Protein 6RNV (pdb70)

Solvent-accessible surface area: 11715 Å² total; per-residue (Å²): 183,80,28,2,0,0,0,0,26,0,18,59,20,27,0,17,52,1,0,46,2,0,5,100,97,28,10,12,0,0,0,1,3,115,69,86,149,97,0,78,138,17,0,149,117,31,151,5,49,100,117,0,22,39,32,26,79,4,32,7,15,17,16,75,21,0,98,28,2,4,126,45,2,87,75,64,130,73,78,2,41,0,0,0,4,21,17,49,29,112,67,77,156,50,181,130,34,85,69,12,127,42,22,12,0,17,1,2,5,2,1,1,1,0,5,1,0,0,2,25,27,0,8,83,20,0,97,126,8,117,56,97,22,22,0,1,0,3,14,6,74,59,126,48,68,0,27,142,5,78,0,4,94,142,24,0,95,161,126,31,7,3,1,22,30,125,106,30,131,6,27,36,0,62,98,0,0,21,13,0,7,1,0,6,0,25,2,0,58,110,92,20,57,121,83,33,47,0,8,1,0,0,0,69,10,11,82,82,121,26,64,79,101,75,0,0,62,35,1,0,60,0,0,18,29,99,130,12,128,89,14,20,18,3,19,11,69,224,8,95,76,61,149,41,51,92,42,2,49,54,121,157,37,4,95,85,2,4,49,3,0,41,112,18,1,60,67,96

Nearest PDB structures (foldseek):
  6rnv-assembly1_A  TM=1.004E+00  e=1.819E-56  Thermosynechococcus vestitus
  7jk9-assembly1_A  TM=9.635E-01  e=5.757E-34  Arabidopsis thaliana
  6ixm-assembly1_B  TM=7.728E-01  e=7.571E-12  Chryseobacterium sp. CA49
  3rkr-assembly1_A-2  TM=7.724E-01  e=2.172E-11  uncultured bacterium Bio5
  7djs-assembly1_D  TM=6.970E-01  e=2.745E-11  Pseudomonas aeruginosa

Foldseek 3Di:
DAAEEEEEPCLDFLNVLLLQLSLVVRHAYEYAYQDQVSSVVSCVVVVRDPVRYDYDYAQLLDLVRLVVRLVVVVVVVHQHAEYELDDADADQPDPAFDAGPLAAGRRLSRLPLSVLSNCVSCVVSNLPGPDQAHEYEYEADQCADQALQVCLVVQRGPPQHGSNRDDDDRVNRNSNSRLLSLLLLQQCCVPPCVPRVYAREYEHLDDVVDPSNSSSNVVNCCGDPPVNSHHNFYWYDVIDTDDHDPSSPPNVVSVVSSVSSCVNSVND

CATH classification: 3.40.50.720

Secondary structure (DSSP, 8-state):
---EEEEETTTSHHHHHHHHHHHHTT-EEEEEES-HHHHHHHHHHTT--GGGEEEEE--TT-HHHHHHHHHHHHHT---EEEEEE------TT-SS--B-TTSSBHHHIIIIIIHHHHHHHHHHHHHH---SS-EEEEE-------TT-HHHHTTS-TT--STTSS---HHHHHHHHHHHHHHHHHHHHHHHHHHH--EEEEEE-------HHHHHHHHHHHHH-GGG--SS-EEE---EEPPPPHHHH-HHHHHHHHHHHHHHTT--

Radius of gyration: 17.28 Å; Cα contacts (8 Å, |Δi|>4): 606; chains: 1; bounding box: 40×39×51 Å

Sequence (268 aa):
PRPTVIITGASSGVGLYATKKALANRGWHVIMACRNLEKAEQAAKNLLQIPPEAYTILHLDLSSLASVRGFVESSFRALNRPPLRALVCNAAVYYYPLLKEPIYSVVDGYEITVATNHLGHFLLINNLLLEEDLKNSPESDKRLVILGGTVPPDDLGNLLEEGFEKGFKKKPIAMINGKPFKSSGKAYKDSKKKLCNMLTARELHRRFHESTGIVFNNSLYPGCVYVSQELAGEERVAMMVVADPEFRRQSGVHWSWKKAFVQQELSAEASSDEQKARRRRLWELSEKKLVGLA

InterPro domains:
  IPR002347 Short-chain dehydrogenase/reductase SDR [PF00106] (8-132)
  IPR002347 Short-chain dehydrogenase/reductase SDR [PR00081] (8-25)
  IPR002347 Short-chain dehydrogenase/reductase SDR [PR00081] (82-93)
  IPR002347 Short-chain dehydrogenase/reductase SDR [PR00081] (215-232)
  IPR005979 Protochlorophyllide reductase [PTHR44419] (7-322)
  IPR005979 Protochlorophyllide reductase [TIGR01289] (6-322)
  IPR036291 NAD(P)-binding domain superfamily [SSF51735] (7-271)

Organism: Thermosynechococcus vestitus (strain NIES-2133 / IAM M-273 / BP-1) (NCBI:txid197221)

Structure (mmCIF, N/CA/C/O backbone):
data_6RNV
#
_entry.id   6RNV
#
_cell.length_a   66.847
_cell.length_b   66.847
_cell.length_c   133.008
_cell.angle_alpha   90.000
_cell.angle_beta   90.000
_cell.angle_gamma   120.000
#
_symmetry.space_group_name_H-M   'P 31 2 1'
#
loop_
_entity.id
_entity.type
_entity.pdbx_description
1 polymer 'Thermosynechococcus elongatus protochlorophyllide oxidoreductase (POR)'
2 non-polymer 'CHLORIDE ION'
3 water water
#
loop_
_atom_site.group_PDB
_atom_site.id
_atom_site.type_symbol
_atom_site.label_atom_id
_atom_site.label_alt_id
_atom_site.label_comp_id
_atom_site.label_asym_id
_atom_site.label_entity_id
_atom_site.label_seq_id
_atom_site.pdbx_PDB_ins_code
_atom_site.Cartn_x
_atom_site.Cartn_y
_atom_site.Cartn_z
_atom_site.occupancy
_atom_site.B_iso_or_equiv
_atom_site.auth_seq_id
_atom_site.auth_comp_id
_atom_site.auth_asym_id
_atom_site.auth_atom_id
_atom_site.pdbx_PDB_model_num
ATOM 1 N N . PRO A 1 5 ? 41.89240 30.65250 82.21420 1.000 46.03221 5 PRO A N 1
ATOM 2 C CA . PRO A 1 5 ? 42.24135 30.11484 80.89397 1.000 43.43706 5 PRO A CA 1
ATOM 3 C C . PRO A 1 5 ? 42.02723 31.11602 79.79133 1.000 37.40745 5 PRO A C 1
ATOM 4 O O . PRO A 1 5 ? 40.95539 31.70999 79.74011 1.000 39.09960 5 PRO A O 1
ATOM 15 N N . ARG A 1 6 ? 43.01642 31.27606 78.92189 1.000 28.36827 6 ARG A N 1
ATOM 16 C CA . ARG A 1 6 ? 42.91137 32.21866 77.81756 1.000 24.24342 6 ARG A CA 1
ATOM 17 C C . ARG A 1 6 ? 42.03888 31.61120 76.72540 1.000 21.01389 6 ARG A C 1
ATOM 18 O O . ARG A 1 6 ? 42.27299 30.46527 76.32402 1.000 22.17107 6 ARG A O 1
ATOM 39 N N . PRO A 1 7 ? 41.02886 32.32961 76.23782 1.000 18.26674 7 PRO A N 1
ATOM 40 C CA . PRO A 1 7 ? 40.29642 31.84986 75.06150 1.000 18.03416 7 PRO A CA 1
ATOM 41 C C . PRO A 1 7 ? 41.21437 31.73592 73.85639 1.000 15.38973 7 PRO A C 1
ATOM 42 O O . PRO A 1 7 ? 42.13789 32.53354 73.67060 1.000 15.38603 7 PRO A O 1
ATOM 53 N N . THR A 1 8 ? 40.92525 30.75910 73.01080 1.000 13.95182 8 THR A N 1
ATOM 54 C CA . THR A 1 8 ? 41.79328 30.41311 71.89095 1.000 13.49460 8 THR A CA 1
ATOM 55 C C . THR A 1 8 ? 41.20982 30.86079 70.55535 1.000 11.72359 8 THR A C 1
ATOM 56 O O . THR A 1 8 ? 40.04646 30.58694 70.25296 1.000 12.42734 8 THR A O 1
ATOM 67 N N . VAL A 1 9 ? 42.05205 31.50522 69.75607 1.000 11.44078 9 VAL A N 1
ATOM 68 C CA . VAL A 1 9 ? 41.70700 31.93322 68.40371 1.000 11.74124 9 VAL A CA 1
ATOM 69 C C . VAL A 1 9 ? 42.80145 31.44615 67.46866 1.000 11.46032 9 VAL A C 1
ATOM 70 O O . VAL A 1 9 ? 43.99316 31.56337 67.77439 1.000 12.97709 9 VAL A O 1
ATOM 83 N N . ILE A 1 10 ? 42.39794 30.94391 66.30527 1.000 10.81732 10 ILE A N 1
ATOM 84 C CA . ILE A 1 10 ? 43.32711 30.59750 65.23482 1.000 11.15219 10 ILE A CA 1
ATOM 85 C C . ILE A 1 10 ? 43.30377 31.73020 64.22372 1.000 11.42312 10 ILE A C 1
ATOM 86 O O . ILE A 1 10 ? 42.22542 32.16561 63.81708 1.000 11.77406 10 ILE A O 1
ATOM 102 N N . ILE A 1 11 ? 44.48655 32.19877 63.80540 1.000 11.36475 11 ILE A N 1
ATOM 103 C CA . ILE A 1 11 ? 44.61143 33.22591 62.77087 1.000 10.62295 11 ILE A CA 1
ATOM 104 C C . ILE A 1 11 ? 45.50147 32.69689 61.66201 1.000 10.87082 11 ILE A C 1
ATOM 105 O O . ILE A 1 11 ? 46.65725 32.32434 61.91306 1.000 12.24822 11 ILE A O 1
ATOM 121 N N . THR A 1 12 ? 44.96792 32.64772 60.44111 1.000 10.80902 12 THR A N 1
ATOM 122 C CA . THR A 1 12 ? 45.80565 32.25258 59.31646 1.000 11.82321 12 THR A CA 1
ATOM 123 C C . THR A 1 12 ? 46.60388 33.45107 58.80969 1.000 13.85743 12 THR A C 1
ATOM 124 O O . THR A 1 12 ? 46.20433 34.60051 58.94335 1.000 12.87503 12 THR A O 1
ATOM 135 N N . GLY A 1 13 ? 47.77741 33.16627 58.26497 1.000 15.10738 13 GLY A N 1
ATOM 136 C CA . GLY A 1 13 ? 48.60828 34.24240 57.74632 1.000 16.17856 13 GLY A CA 1
ATOM 137 C C . GLY A 1 13 ? 49.08717 35.16799 58.83429 1.000 16.23944 13 GLY A C 1
ATOM 138 O O . GLY A 1 13 ? 49.17978 36.39054 58.62703 1.000 17.79945 13 GLY A O 1
ATOM 142 N N . ALA A 1 14 ? 49.41979 34.61247 59.98877 1.000 16.51313 14 ALA A N 1
ATOM 143 C CA . ALA A 1 14 ? 49.67904 35.41420 61.16596 1.000 17.22923 14 ALA A CA 1
ATOM 144 C C . ALA A 1 14 ? 51.11070 35.92356 61.25641 1.000 17.92410 14 ALA A C 1
ATOM 145 O O . ALA A 1 14 ? 51.40793 36.64069 62.20948 1.000 18.85516 14 ALA A O 1
ATOM 152 N N . SER A 1 15 ? 52.00014 35.57818 60.31943 1.000 19.17630 15 SER A N 1
ATOM 153 C CA . SER A 1 15 ? 53.40747 35.92602 60.48139 1.000 20.17410 15 SER A CA 1
ATOM 154 C C . SER A 1 15 ? 53.74572 37.34001 60.03316 1.000 19.38216 15 SER A C 1
ATOM 155 O O . SER A 1 15 ? 54.87063 37.80134 60.28935 1.000 20.82892 15 SER A O 1
ATOM 163 N N . SER A 1 16 ? 52.82836 38.04185 59.38114 1.000 18.79521 16 SER A N 1
ATOM 164 C CA . SER A 1 16 ? 53.12981 39.38455 58.91382 1.000 19.44777 16 SER A CA 1
ATOM 165 C C . SER A 1 16 ? 51.82617 40.14655 58.77389 1.000 18.38213 16 SER A C 1
ATOM 166 O O . SER A 1 16 ? 50.73651 39.57136 58.79825 1.000 18.13702 16 SER A O 1
ATOM 174 N N . GLY A 1 17 ? 51.96066 41.45978 58.64515 1.000 20.08929 17 GLY A N 1
ATOM 175 C CA . GLY A 1 17 ? 50.84066 42.29478 58.27034 1.000 19.96554 17 GLY A CA 1
ATOM 176 C C . GLY A 1 17 ? 49.67297 42.24245 59.22983 1.000 18.24775 17 GLY A C 1
ATOM 177 O O . GLY A 1 17 ? 49.83299 42.21147 60.45665 1.000 17.65785 17 GLY A O 1
ATOM 181 N N . VAL A 1 18 ? 48.47349 42.32734 58.65068 1.000 18.28914 18 VAL A N 1
ATOM 182 C CA . VAL A 1 18 ? 47.25928 42.40179 59.45235 1.000 16.86075 18 VAL A CA 1
ATOM 183 C C . VAL A 1 18 ? 47.16107 41.20900 60.39777 1.000 16.15228 18 VAL A C 1
ATOM 184 O O . VAL A 1 18 ? 46.79306 41.36340 61.56350 1.000 16.96032 18 VAL A O 1
ATOM 197 N N . GLY A 1 19 ? 47.48898 40.00714 59.91782 1.000 14.89731 19 GLY A N 1
ATOM 198 C CA . GLY A 1 19 ? 47.39183 38.82442 60.76793 1.000 15.55984 19 GLY A CA 1
ATOM 199 C C . GLY A 1 19 ? 48.31635 38.87652 61.97104 1.000 15.13121 19 GLY A C 1
ATOM 200 O O . GLY A 1 19 ? 47.94975 38.45378 63.07558 1.000 14.56264 19 GLY A O 1
ATOM 204 N N . LEU A 1 20 ? 49.51683 39.40833 61.77965 1.000 14.96036 20 LEU A N 1
ATOM 205 C CA . LEU A 1 20 ? 50.46622 39.52568 62.87870 1.000 15.71284 20 LEU A CA 1
ATOM 206 C C . LEU A 1 20 ? 49.99815 40.55286 63.90061 1.000 15.28153 20 LEU A C 1
ATOM 207 O O . LEU A 1 20 ? 50.08020 40.31781 65.10907 1.000 15.66513 20 LEU A O 1
ATOM 223 N N . TYR A 1 21 ? 49.49118 41.69152 63.43909 1.000 16.17853 21 TYR A N 1
ATOM 224 C CA . TYR A 1 21 ? 48.99947 42.71065 64.35950 1.000 15.61813 21 TYR A CA 1
ATOM 225 C C . TYR A 1 21 ? 47.67807 42.31851 65.00845 1.000 14.85781 21 TYR A C 1
ATOM 226 O O . TYR A 1 21 ? 47.39731 42.74533 66.12887 1.000 16.98624 21 TYR A O 1
ATOM 244 N N . ALA A 1 22 ? 46.87813 41.48403 64.35020 1.000 13.93382 22 ALA A N 1
ATOM 245 C CA . ALA A 1 22 ? 45.69712 40.92602 64.99841 1.000 13.93868 22 ALA A CA 1
ATOM 246 C C . ALA A 1 22 ? 46.11046 39.97125 66.10872 1.000 13.18154 22 ALA A C 1
ATOM 247 O O . ALA A 1 22 ? 45.47011 39.92094 67.17639 1.000 14.11460 22 ALA A O 1
ATOM 254 N N . THR A 1 23 ? 47.16783 39.18824 65.86522 1.000 14.32287 23 THR A N 1
ATOM 255 C CA . THR A 1 23 ? 47.73104 38.32234 66.89243 1.000 13.83404 23 THR A CA 1
ATOM 256 C C . THR A 1 23 ? 48.15671 39.13602 68.09700 1.000 14.49707 23 THR A C 1
ATOM 257 O O . THR A 1 23 ? 47.81748 38.79917 69.23194 1.000 15.38367 23 THR A O 1
ATOM 268 N N A LYS A 1 24 ? 48.92723 40.20293 67.86310 0.598 14.53397 24 LYS A N 1
ATOM 269 N N B LYS A 1 24 ? 48.92244 40.20571 67.86612 0.402 15.21302 24 LYS A N 1
ATOM 270 C CA A LYS A 1 24 ? 49.36208 41.07002 68.95223 0.598 16.09757 24 LYS A CA 1
ATOM 271 C CA B LYS A 1 24 ? 49.35775 41.06010 68.96487 0.402 17.12129 24 LYS A CA 1
ATOM 272 C C A LYS A 1 24 ? 48.16984 41.64742 69.70467 0.598 15.40025 24 LYS A C 1
ATOM 273 C C B LYS A 1 24 ? 48.16475 41.64329 69.71086 0.402 16.09224 24 LYS A C 1
ATOM 274 O O A LYS A 1 24 ? 48.14816 41.64305 70.93810 0.598 16.82846 24 LYS A O 1
ATOM 275 O O B LYS A 1 24 ? 48.13780 41.64549 70.94529 0.402 16.93927 24 LYS A O 1
ATOM 312 N N . ALA A 1 25 ? 47.16089 42.12817 68.97818 1.000 15.59954 25 ALA A N 1
ATOM 313 C CA . ALA A 1 25 ? 46.01079 42.74862 69.61700 1.000 15.80286 25 ALA A CA 1
ATOM 314 C C . ALA A 1 25 ? 45.23324 41.74646 70.46975 1.000 16.27064 25 ALA A C 1
ATOM 315 O O . ALA A 1 25 ? 44.81473 42.06753 71.59316 1.000 17.59702 25 ALA A O 1
ATOM 322 N N . LEU A 1 26 ? 45.00335 40.53793 69.94704 1.000 14.39967 26 LEU A N 1
ATOM 323 C CA . LEU A 1 26 ? 44.23909 39.54237 70.69882 1.000 14.13661 26 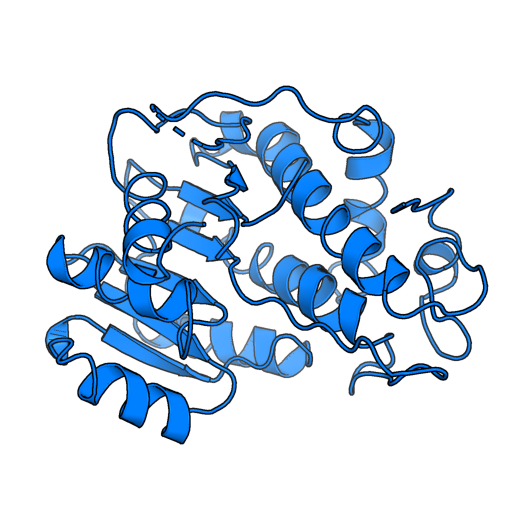LEU A CA 1
ATOM 324 C C . LEU A 1 26 ? 45.03266 39.01553 71.88084 1.000 14.61332 26 LEU A C 1
ATOM 325 O O . LEU A 1 26 ? 44.47219 38.78431 72.95953 1.000 16.15193 26 LEU A O 1
ATOM 341 N N . ALA A 1 27 ? 46.34506 38.84504 71.70775 1.000 15.82081 27 ALA A N 1
ATOM 342 C CA . ALA A 1 27 ? 47.18970 38.47819 72.83185 1.000 17.43175 27 ALA A CA 1
ATOM 343 C C . ALA A 1 27 ? 47.08389 39.51567 73.93823 1.000 19.16372 27 ALA A C 1
ATOM 344 O O . ALA A 1 27 ? 46.97146 39.15929 75.11766 1.000 21.61870 27 ALA A O 1
ATOM 351 N N . ASN A 1 28 ? 47.11735 40.80715 73.57265 1.000 19.97674 28 ASN A N 1
ATOM 352 C CA . ASN A 1 28 ? 47.04129 41.88385 74.55747 1.000 23.26425 28 ASN A CA 1
ATOM 353 C C . ASN A 1 28 ? 45.71180 41.85076 75.29329 1.000 23.14028 28 ASN A C 1
ATOM 354 O O . ASN A 1 28 ? 45.62679 42.26764 76.45846 1.000 24.70546 28 ASN A O 1
ATOM 365 N N . ARG A 1 29 ? 44.65550 41.39017 74.61519 1.000 20.93470 29 ARG A N 1
ATOM 366 C CA . ARG A 1 29 ? 43.33311 41.26862 75.20722 1.000 19.19575 29 ARG A CA 1
ATOM 367 C C . ARG A 1 29 ? 43.16220 40.01615 76.05767 1.000 20.24577 29 ARG A C 1
ATOM 368 O O . ARG A 1 29 ? 42.07571 39.80138 76.59317 1.000 23.83930 29 ARG A O 1
ATOM 389 N N . GLY A 1 30 ? 44.17092 39.16743 76.16280 1.000 19.41594 30 GLY A N 1
ATOM 390 C CA . GLY A 1 30 ? 44.08098 38.00095 77.00277 1.000 19.40815 30 GLY A CA 1
ATOM 391 C C . GLY A 1 30 ? 43.76799 36.71642 76.28124 1.000 17.85269 30 GLY A C 1
ATOM 392 O O . GLY A 1 30 ? 43.49293 35.71171 76.94330 1.000 19.94972 30 GLY A O 1
ATOM 396 N N . TRP A 1 31 ? 43.79460 36.71363 74.95085 1.000 15.83415 31 TRP A N 1
ATOM 397 C CA . TRP A 1 31 ? 43.58285 35.48282 74.19338 1.000 14.53190 31 TRP A CA 1
ATOM 398 C C . TRP A 1 31 ? 44.90053 34.72203 74.02951 1.000 16.47040 31 TRP A C 1
ATOM 399 O O . TRP A 1 31 ? 45.99238 35.26719 74.18244 1.000 16.65992 31 TRP A O 1
ATOM 420 N N . HIS A 1 32 ? 44.77330 33.44697 73.70399 1.000 14.66801 32 HIS A N 1
ATOM 421 C CA . HIS A 1 32 ? 45.87963 32.62499 73.24709 1.000 14.67082 32 HIS A CA 1
ATOM 422 C C . HIS A 1 32 ? 45.69167 32.43303 71.75125 1.000 13.53432 32 HIS A C 1
ATOM 423 O O . HIS A 1 32 ? 44.65381 31.91651 71.31161 1.000 14.40684 32 HIS A O 1
ATOM 437 N N . VAL A 1 33 ? 46.66330 32.87248 70.97714 1.000 13.75666 33 VAL A N 1
ATOM 438 C CA . VAL A 1 33 ? 46.56358 32.87578 69.52589 1.000 12.20513 33 VAL A CA 1
ATOM 439 C C . VAL A 1 33 ? 47.34408 31.70806 68.95548 1.000 13.21554 33 VAL A C 1
ATOM 440 O O . VAL A 1 33 ? 48.54357 31.56797 69.20957 1.000 14.08026 33 VAL A O 1
ATOM 453 N N . ILE A 1 34 ? 46.67838 30.90958 68.12959 1.000 12.26730 34 ILE A N 1
ATOM 454 C CA . ILE A 1 34 ? 47.35409 29.91627 67.31164 1.000 12.13159 34 ILE A CA 1
ATOM 455 C C . ILE A 1 34 ? 47.71770 30.61595 66.01055 1.000 13.23146 34 ILE A C 1
ATOM 456 O O . ILE A 1 34 ? 46.83908 30.95576 65.20879 1.000 13.43560 34 ILE A O 1
ATOM 472 N N . MET A 1 35 ? 49.00037 30.90642 65.83930 1.000 13.95446 35 MET A N 1
ATOM 473 C CA . MET A 1 35 ? 49.52228 31.50958 64.62223 1.000 14.17364 35 MET A CA 1
ATOM 474 C C . MET A 1 35 ? 49.74573 30.40031 63.61359 1.000 14.80218 35 MET A C 1
ATOM 475 O O . MET A 1 35 ? 50.67897 29.61314 63.74337 1.000 16.16786 35 MET A O 1
ATOM 489 N N . ALA A 1 36 ? 48.87109 30.32256 62.61534 1.000 13.68105 36 ALA A N 1
ATOM 490 C CA . ALA A 1 36 ? 48.88193 29.25454 61.63134 1.000 14.08659 36 ALA A CA 1
ATOM 491 C C . ALA A 1 36 ? 49.61609 29.80341 60.41966 1.000 16.13931 36 ALA A C 1
ATOM 492 O O . ALA A 1 36 ? 49.06198 30.61559 59.66901 1.000 18.65743 36 ALA A O 1
ATOM 499 N N . CYS A 1 37 ? 50.86744 29.36262 60.23809 1.000 14.68188 37 CYS A N 1
ATOM 500 C CA . CYS A 1 37 ? 51.80578 30.05396 59.37097 1.000 16.47121 37 CYS A CA 1
ATOM 501 C C . CYS A 1 37 ? 52.58735 29.09370 58.48799 1.000 16.78878 37 CYS A C 1
ATOM 502 O O . CYS A 1 37 ? 52.93130 27.98943 58.89369 1.000 15.48944 37 CYS A O 1
ATOM 510 N N . ARG A 1 38 ? 52.91535 29.55858 57.28085 1.000 17.32701 38 ARG A N 1
ATOM 511 C CA . ARG A 1 38 ? 53.59376 28.65186 56.35990 1.000 20.65921 38 ARG A CA 1
ATOM 512 C C . ARG A 1 38 ? 55.09960 28.53071 56.61420 1.000 21.30852 38 ARG A C 1
ATOM 513 O O . ARG A 1 38 ? 55.71905 27.54718 56.19945 1.000 22.12391 38 ARG A O 1
ATOM 521 N N . ASN A 1 39 ? 55.69858 29.47019 57.32227 1.000 21.85333 39 ASN A N 1
ATOM 522 C CA . ASN A 1 39 ? 57.13125 29.45240 57.58972 1.000 24.67978 39 ASN A CA 1
ATOM 523 C C . ASN A 1 39 ? 57.32553 29.60548 59.09665 1.000 24.16642 39 ASN A C 1
ATOM 524 O O . ASN A 1 39 ? 57.19747 30.70558 59.63059 1.000 22.50333 39 ASN A O 1
ATOM 535 N N . LEU A 1 40 ? 57.64711 28.50024 59.77932 1.000 25.18007 40 LEU A N 1
ATOM 536 C CA . LEU A 1 40 ? 57.72338 28.52233 61.23811 1.000 27.07980 40 LEU A CA 1
ATOM 537 C C . LEU A 1 40 ? 58.83077 29.44194 61.73010 1.000 25.97996 40 LEU A C 1
ATOM 538 O O . LEU A 1 40 ? 58.66974 30.13427 62.73865 1.000 25.58022 40 LEU A O 1
ATOM 554 N N . GLU A 1 41 ? 59.97955 29.44493 61.05402 1.000 26.04325 41 GLU A N 1
ATO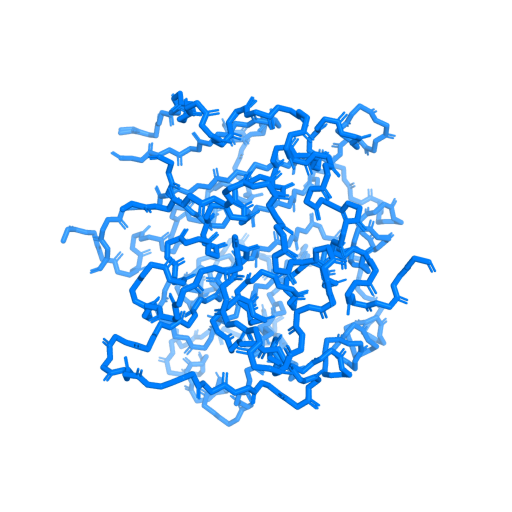M 555 C CA . GLU A 1 41 ? 61.08259 30.28768 61.50432 1.000 27.81987 41 GLU A CA 1
ATOM 556 C C . GLU A 1 41 ? 60.72682 31.76172 61.39422 1.000 24.49360 41 GLU A C 1
ATOM 557 O O . GLU A 1 41 ? 60.98906 32.54932 62.31505 1.000 24.77451 41 GLU A O 1
ATOM 569 N N . LYS A 1 42 ? 60.14680 32.15464 60.25726 1.000 24.75381 42 LYS A N 1
ATOM 570 C CA . LYS A 1 42 ? 59.76194 33.54398 60.06241 1.000 24.54306 42 LYS A CA 1
ATOM 571 C C . LYS A 1 42 ? 58.71625 33.93979 61.07857 1.000 22.22672 42 LYS A C 1
ATOM 572 O O . LYS A 1 42 ? 58.72708 35.06047 61.58902 1.000 21.12443 42 LYS A O 1
ATOM 591 N N . ALA A 1 43 ? 57.77958 33.03449 61.35701 1.000 19.16118 43 ALA A N 1
ATOM 592 C CA . ALA A 1 43 ? 56.70619 33.36779 62.28385 1.000 19.74791 43 ALA A CA 1
ATOM 593 C C . ALA A 1 43 ? 57.25087 33.54618 63.68959 1.000 18.85272 43 ALA A C 1
ATOM 594 O O . ALA A 1 43 ? 56.85725 34.47416 64.39989 1.000 17.73681 43 ALA A O 1
ATOM 601 N N . GLU A 1 44 ? 58.14633 32.66062 64.12315 1.000 18.19755 44 GLU A N 1
ATOM 602 C CA . GLU A 1 44 ? 58.69164 32.82050 65.46156 1.000 19.78218 44 GLU A CA 1
ATOM 603 C C . GLU A 1 44 ? 59.51110 34.09547 65.55169 1.000 18.52909 44 GLU A C 1
ATOM 604 O O . GLU A 1 44 ? 59.43282 34.82002 66.54581 1.000 19.14230 44 GLU A O 1
ATOM 616 N N . GLN A 1 45 ? 60.30633 34.38815 64.52356 1.000 17.65257 45 GLN A N 1
ATOM 617 C CA . GLN A 1 45 ? 61.05862 35.64198 64.53994 1.000 17.28742 45 GLN A CA 1
ATOM 618 C C . GLN A 1 45 ? 60.11289 36.84395 64.62098 1.000 17.00812 45 GLN A C 1
ATOM 619 O O . GLN A 1 45 ? 60.36643 37.79403 65.36405 1.000 16.94420 45 GLN A O 1
ATOM 633 N N . ALA A 1 46 ? 59.00358 36.80707 63.88450 1.000 16.56316 46 ALA A N 1
ATOM 634 C CA . ALA A 1 46 ? 58.05378 37.92451 63.88523 1.000 18.26807 46 ALA A CA 1
ATOM 635 C C . ALA A 1 46 ? 57.34634 38.07191 65.23080 1.000 15.07694 46 ALA A C 1
ATOM 636 O O . ALA A 1 46 ? 57.13618 39.19463 65.70124 1.000 16.91762 46 ALA A O 1
ATOM 643 N N . ALA A 1 47 ? 56.93310 36.96564 65.85795 1.000 15.99953 47 ALA A N 1
ATOM 644 C CA . ALA A 1 47 ? 56.24010 37.08196 67.13971 1.000 16.04211 47 ALA A CA 1
ATOM 645 C C . ALA A 1 47 ? 57.16955 37.64296 68.21007 1.000 15.41829 47 ALA A C 1
ATOM 646 O O . ALA A 1 47 ? 56.78685 38.53260 68.98389 1.000 16.10481 47 ALA A O 1
ATOM 653 N N . LYS A 1 48 ? 58.40937 37.15697 68.25070 1.000 16.17875 48 LYS A N 1
ATOM 654 C CA . LYS A 1 48 ? 59.36066 37.67660 69.21449 1.000 16.91847 48 LYS A CA 1
ATOM 655 C C . LYS A 1 48 ? 59.67461 39.13948 68.91597 1.000 15.47654 48 LYS A C 1
ATOM 656 O O . LYS A 1 48 ? 59.77546 39.96224 69.83831 1.000 16.19676 48 LYS A O 1
ATOM 675 N N . ASN A 1 49 ? 59.79016 39.48680 67.63387 1.000 15.38124 49 ASN A N 1
ATOM 676 C CA . ASN A 1 49 ? 60.06451 40.86644 67.25293 1.000 15.80798 49 ASN A CA 1
ATOM 677 C C . ASN A 1 49 ? 58.97828 41.81452 67.76756 1.000 15.42133 49 ASN A C 1
ATOM 678 O O . ASN A 1 49 ? 59.28533 42.92273 68.22391 1.000 15.57345 49 ASN A O 1
ATOM 689 N N A LEU A 1 50 ? 57.71735 41.38978 67.71371 0.494 15.92086 50 LEU A N 1
ATOM 690 N N B LEU A 1 50 ? 57.71346 41.39529 67.72237 0.506 15.78666 50 LEU A N 1
ATOM 691 C CA A LEU A 1 50 ? 56.59389 42.17685 68.22000 0.494 16.99492 50 LEU A CA 1
ATOM 692 C CA B LEU A 1 50 ? 56.62348 42.22200 68.24340 0.506 16.91074 50 LEU A CA 1
ATOM 693 C C A LEU A 1 50 ? 56.41010 42.03994 69.73212 0.494 17.04480 50 LEU A C 1
ATOM 694 C C B LEU A 1 50 ? 56.44323 42.08731 69.74967 0.506 17.08693 50 LEU A C 1
ATOM 695 O O A LEU A 1 50 ? 55.43858 42.57000 70.28078 0.494 18.34708 50 LEU A O 1
ATOM 696 O O B LEU A 1 50 ? 55.50329 42.65955 70.31301 0.506 18.14438 50 LEU A O 1
ATOM 727 N N . GLN A 1 51 ? 57.33067 41.36585 70.42694 1.000 16.23696 51 GLN A N 1
ATOM 728 C CA . GLN A 1 51 ? 57.30156 41.28348 71.89040 1.000 16.53982 51 GLN A CA 1
ATOM 729 C C . GLN A 1 51 ? 56.01998 40.62455 72.38936 1.000 17.54761 51 GLN A C 1
ATOM 730 O O . GLN A 1 51 ? 55.46904 41.00217 73.43253 1.000 20.12349 51 GLN A O 1
ATOM 744 N N . ILE A 1 52 ? 55.50126 39.64879 71.65504 1.000 17.85831 52 ILE A N 1
ATOM 745 C CA . ILE A 1 52 ? 54.28989 38.94569 72.09491 1.000 19.76082 52 ILE A CA 1
ATOM 746 C C . ILE A 1 52 ? 54.67938 37.95795 73.19354 1.000 21.77404 52 ILE A C 1
ATOM 747 O O . ILE A 1 52 ? 55.63748 37.20426 73.01923 1.000 21.99506 52 ILE A O 1
ATOM 763 N N . PRO A 1 53 ? 53.99890 37.93519 74.33035 1.000 23.22447 53 PRO A N 1
ATOM 764 C CA . PRO A 1 53 ? 54.40188 37.01543 75.39770 1.000 24.48503 53 PRO A CA 1
ATOM 765 C C . PRO A 1 53 ? 54.24586 35.57087 74.96594 1.000 23.73774 53 PRO A C 1
ATOM 766 O O . PRO A 1 53 ? 53.21855 35.19456 74.38529 1.000 21.32978 53 PRO A O 1
ATOM 777 N N . PRO A 1 54 ? 55.25288 34.73164 75.20594 1.000 24.98286 54 PRO A N 1
ATOM 778 C CA . PRO A 1 54 ? 55.17218 33.35636 74.69452 1.000 26.08265 54 PRO A CA 1
ATOM 779 C C . PRO A 1 54 ? 53.99342 32.58450 75.23053 1.000 24.32208 54 PRO A C 1
ATOM 780 O O . PRO A 1 54 ? 53.49445 31.69286 74.53715 1.000 23.50059 54 PRO A O 1
ATOM 791 N N . GLU A 1 55 ? 53.51306 32.90592 76.43408 1.000 23.51688 55 GLU A N 1
ATOM 792 C CA . GLU A 1 55 ? 52.34856 32.20320 76.95859 1.000 24.10908 55 GLU A CA 1
ATOM 793 C C . GLU A 1 55 ? 51.09235 32.47476 76.14540 1.000 21.47686 55 GLU A C 1
ATOM 794 O O . GLU A 1 55 ? 50.10516 31.73763 76.27013 1.000 23.20294 55 GLU A O 1
ATOM 806 N N . ALA A 1 56 ? 51.10204 33.52342 75.33490 1.000 18.46358 56 ALA A N 1
ATOM 807 C CA . ALA A 1 56 ? 49.91565 33.96360 74.62192 1.000 17.32933 56 ALA A CA 1
ATOM 808 C C . ALA A 1 56 ? 49.83513 33.46328 73.19532 1.000 15.59282 56 ALA A C 1
ATOM 809 O O . ALA A 1 56 ? 48.89157 33.82985 72.48993 1.000 17.02574 56 ALA A O 1
ATOM 816 N N . TYR A 1 57 ? 50.80035 32.66877 72.73133 1.000 16.60993 57 TYR A N 1
ATOM 817 C CA . TYR A 1 57 ? 50.70324 32.15257 71.37646 1.000 15.71347 57 TYR A CA 1
ATOM 818 C C . TYR A 1 57 ? 51.39115 30.80579 71.23766 1.000 16.13169 57 TYR A C 1
ATOM 819 O O . TYR A 1 57 ? 52.29617 30.45022 72.01306 1.000 17.44915 57 TYR A O 1
ATOM 837 N N . THR A 1 58 ? 50.96665 30.09982 70.18536 1.000 15.25779 58 THR A N 1
ATOM 838 C CA . THR A 1 58 ? 51.58665 28.87438 69.71582 1.000 16.07881 58 THR A CA 1
ATOM 839 C C . THR A 1 58 ? 51.64967 28.98040 68.20205 1.000 15.79221 58 THR A C 1
ATOM 840 O O . THR A 1 58 ? 50.63520 29.28093 67.56612 1.000 16.48615 58 THR A O 1
ATOM 851 N N . ILE A 1 59 ? 52.81179 28.74046 67.62836 1.000 15.26019 59 ILE A N 1
ATOM 852 C CA . ILE A 1 59 ? 52.96676 28.68316 66.17713 1.000 15.15282 59 ILE A CA 1
ATOM 853 C C . ILE A 1 59 ? 52.82948 27.24819 65.70985 1.000 15.88923 59 ILE A C 1
ATOM 854 O O . ILE A 1 59 ? 53.52817 26.35401 66.19720 1.000 17.77832 59 ILE A O 1
ATOM 870 N N . LEU A 1 60 ? 51.98310 27.03908 64.70885 1.000 14.16589 60 LEU A N 1
ATOM 871 C CA . LEU A 1 60 ? 51.82289 25.73992 64.07865 1.000 14.98384 60 LEU A CA 1
ATOM 872 C C . LEU A 1 60 ? 51.91462 25.92593 62.57613 1.000 14.10805 60 LEU A C 1
ATOM 873 O O . LEU A 1 60 ? 51.46103 26.93591 62.03402 1.000 15.65728 60 LEU A O 1
ATOM 889 N N . HIS A 1 61 ? 52.49175 24.93952 61.90430 1.000 15.11519 61 HIS A N 1
ATOM 890 C CA . HIS A 1 61 ? 52.67523 25.05076 60.47066 1.000 14.49202 61 HIS A CA 1
ATOM 891 C C . HIS A 1 61 ? 51.34714 24.88041 59.73525 1.000 14.14418 61 HIS A C 1
ATOM 892 O O . HIS A 1 61 ? 50.61536 23.91640 59.97038 1.000 14.95169 61 HIS A O 1
ATOM 906 N N . LEU A 1 62 ? 51.07689 25.77863 58.79154 1.000 13.37584 62 LEU A N 1
ATOM 907 C CA . LEU A 1 62 ? 49.92559 25.68284 57.89757 1.000 12.80495 62 LEU A CA 1
ATOM 908 C C . LEU A 1 62 ? 50.33550 26.28912 56.56788 1.000 13.45211 62 LEU A C 1
ATOM 909 O O . LEU A 1 62 ? 50.67441 27.46669 56.51661 1.000 15.12009 62 LEU A O 1
ATOM 925 N N . ASP A 1 63 ? 50.28146 25.49061 55.49105 1.000 12.89949 63 ASP A N 1
ATOM 926 C CA . ASP A 1 63 ? 50.48114 25.95755 54.12374 1.000 14.08842 63 ASP A CA 1
ATOM 927 C C . ASP A 1 63 ? 49.13677 25.75940 53.43955 1.000 11.82631 63 ASP A C 1
ATOM 928 O O . ASP A 1 63 ? 48.79300 24.63680 53.07182 1.000 12.42744 63 ASP A O 1
ATOM 937 N N . LEU A 1 64 ? 48.36684 26.85234 53.30087 1.000 12.27248 64 LEU A N 1
ATOM 938 C CA . LEU A 1 64 ? 47.02611 26.75422 52.73904 1.000 11.16762 64 LEU A CA 1
ATOM 939 C C . LEU A 1 64 ? 47.02404 26.30223 51.29292 1.000 11.76296 64 LEU A C 1
ATOM 940 O O . LEU A 1 64 ? 45.97889 25.90531 50.78897 1.000 13.09554 64 LEU A O 1
ATOM 956 N N . SER A 1 65 ? 48.16480 26.36658 50.61032 1.000 12.25431 65 SER A N 1
ATOM 957 C CA . SER A 1 65 ? 48.28391 25.89715 49.23602 1.000 13.33108 65 SER A CA 1
ATOM 958 C C . SER A 1 65 ? 48.40193 24.38096 49.13214 1.000 12.46601 65 SER A C 1
ATOM 959 O O . SER A 1 65 ? 48.46817 23.86601 48.01166 1.000 13.99592 65 SER A O 1
ATOM 967 N N . SER A 1 66 ? 48.41261 23.65396 50.25859 1.000 12.39652 66 SER A N 1
ATOM 968 C CA . SER A 1 66 ? 48.47579 22.19536 50.26279 1.000 13.08070 66 SER A CA 1
ATOM 969 C C . SER A 1 66 ? 47.36318 21.63606 51.13906 1.000 11.90226 66 SER A C 1
ATOM 970 O O . SER A 1 66 ? 47.33888 21.88331 52.34652 1.000 13.06975 66 SER A O 1
ATOM 978 N N . LEU A 1 67 ? 46.45824 20.86922 50.55368 1.000 11.95707 67 LEU A N 1
ATOM 979 C CA . LEU A 1 67 ? 45.37127 20.30848 51.34430 1.000 12.51260 67 LEU A CA 1
ATOM 980 C C . LEU A 1 67 ? 45.87688 19.33441 52.41231 1.000 12.16319 67 LEU A C 1
ATOM 981 O O . LEU A 1 67 ? 45.32061 19.27976 53.52121 1.000 13.34593 67 LEU A O 1
ATOM 997 N N . ALA A 1 68 ? 46.95600 18.61014 52.13831 1.000 13.29625 68 ALA A N 1
ATOM 998 C CA . ALA A 1 68 ? 47.53362 17.75842 53.16495 1.000 13.53384 68 ALA A CA 1
ATOM 999 C C . ALA A 1 68 ? 48.07439 18.58303 54.31921 1.000 12.36829 68 ALA A C 1
ATOM 1000 O O . ALA A 1 68 ? 47.96597 18.17595 55.47985 1.000 14.15413 68 ALA A O 1
ATOM 1007 N N . SER A 1 69 ? 48.63700 19.76307 54.02572 1.000 12.87281 69 SER A N 1
ATOM 1008 C CA . SER A 1 69 ? 49.10586 20.65408 55.08287 1.000 12.37602 69 SER A CA 1
ATOM 1009 C C . SER A 1 69 ? 47.95129 21.17586 55.92712 1.000 11.78924 69 SER A C 1
ATOM 1010 O O . SER A 1 69 ? 48.06688 21.27565 57.14823 1.000 13.51959 69 SER A O 1
ATOM 1018 N N . VAL A 1 70 ? 46.83407 21.51638 55.29113 1.000 12.10437 70 VAL A N 1
ATOM 1019 C CA . VAL A 1 70 ? 45.65832 21.91872 56.04656 1.000 11.62527 70 VAL A CA 1
ATOM 1020 C C . VAL A 1 70 ? 45.27643 20.82635 57.03473 1.000 11.11310 70 VAL A C 1
ATOM 1021 O O . VAL A 1 70 ? 45.04380 21.08445 58.22469 1.000 12.46622 70 VAL A O 1
ATOM 1034 N N . ARG A 1 71 ? 45.18364 19.58238 56.54941 1.000 12.01755 71 ARG A N 1
ATOM 1035 C CA . ARG A 1 71 ? 44.82491 18.48004 57.43330 1.000 12.87265 71 ARG A CA 1
ATOM 1036 C C . ARG A 1 71 ? 45.86589 18.27550 58.53260 1.000 12.91296 71 ARG A C 1
ATOM 1037 O O . ARG A 1 71 ? 45.50943 17.99909 59.68193 1.000 13.89366 71 ARG A O 1
ATOM 1058 N N . GLY A 1 72 ? 47.15685 18.45656 58.21358 1.000 13.13365 72 GLY A N 1
ATOM 1059 C CA . GLY A 1 72 ? 48.19246 18.31225 59.22852 1.000 14.14138 72 GLY A CA 1
ATOM 1060 C C . GLY A 1 72 ? 48.14828 19.41736 60.26349 1.000 13.51573 72 GLY A C 1
ATOM 1061 O O . GLY A 1 72 ? 48.35907 19.17080 61.45098 1.000 15.67799 72 GLY A O 1
ATOM 1065 N N . PHE A 1 73 ? 47.85442 20.64607 59.83075 1.000 13.22281 73 PHE A N 1
ATOM 1066 C CA . PHE A 1 73 ? 47.65493 21.73605 60.77703 1.000 12.88600 73 PHE A CA 1
ATOM 1067 C C . PHE A 1 73 ? 46.51220 21.41922 61.74085 1.000 12.59985 73 PHE A C 1
ATOM 1068 O O . PHE A 1 73 ? 46.62364 21.63088 62.95813 1.000 13.03792 73 PHE A O 1
ATOM 1085 N N . VAL A 1 74 ? 45.37032 20.98410 61.20761 1.000 12.37810 74 VAL A N 1
ATOM 1086 C CA . VAL A 1 74 ? 44.23241 20.66840 62.07031 1.000 12.50454 74 VAL A CA 1
ATOM 1087 C C . VAL A 1 74 ? 44.61881 19.58480 63.06898 1.000 12.56825 74 VAL A C 1
ATOM 1088 O O . VAL A 1 74 ? 44.26739 19.66564 64.24923 1.000 13.44102 74 VAL A O 1
ATOM 1101 N N . GLU A 1 75 ? 45.35262 18.55841 62.61178 1.000 13.43101 75 GLU A N 1
ATOM 1102 C CA . GLU A 1 75 ? 45.86258 17.52228 63.51820 1.000 15.09155 75 GLU A CA 1
ATOM 1103 C C . GLU A 1 75 ? 46.70348 18.11618 64.64332 1.000 14.68961 75 GLU A C 1
ATOM 1104 O O . GLU A 1 75 ? 46.50924 17.79420 65.82450 1.000 15.36241 75 GLU A O 1
ATOM 1116 N N A SER A 1 76 ? 47.64100 18.99556 64.29651 0.572 15.54698 76 SER A N 1
ATOM 1117 N N B SER A 1 76 ? 47.63744 19.00655 64.29991 0.428 15.63120 76 SER A N 1
ATOM 1118 C CA A SER A 1 76 ? 48.51027 19.59035 65.29952 0.572 15.84978 76 SER A CA 1
ATOM 1119 C CA B SER A 1 76 ? 48.51964 19.58393 65.30600 0.428 15.85242 76 SER A CA 1
ATOM 1120 C C A SER A 1 76 ? 47.72548 20.47085 66.25593 0.572 14.76582 76 SER A C 1
ATOM 1121 C C B SER A 1 76 ? 47.77284 20.52288 66.24278 0.428 15.13946 76 SER A C 1
ATOM 1122 O O A SER A 1 76 ? 47.96123 20.44020 67.46933 0.572 15.58385 76 SER A O 1
ATOM 1123 O O B SER A 1 76 ? 48.09269 20.58360 67.43598 0.428 16.25491 76 SER A O 1
ATOM 1138 N N . PHE A 1 77 ? 46.76695 21.24375 65.73610 1.000 14.54406 77 PHE A N 1
ATOM 1139 C CA . PHE A 1 77 ? 45.95837 22.08974 66.59678 1.000 13.28881 77 PHE A CA 1
ATOM 1140 C C . PHE A 1 77 ? 45.15386 21.23675 67.57552 1.000 13.39739 77 PHE A C 1
ATOM 1141 O O . PHE A 1 77 ? 45.11682 21.50033 68.78343 1.000 14.53580 77 PHE A O 1
ATOM 1159 N N . ARG A 1 78 ? 44.49343 20.20179 67.06546 1.000 13.26507 78 ARG A N 1
ATOM 1160 C CA . ARG A 1 78 ? 43.65447 19.36167 67.91074 1.000 13.16035 78 ARG A CA 1
ATOM 1161 C C . ARG A 1 78 ? 44.47564 18.67655 69.00018 1.000 15.74949 78 ARG A C 1
ATOM 1162 O O . ARG A 1 78 ? 43.98081 18.49053 70.11920 1.000 16.47581 78 ARG A O 1
ATOM 1183 N N . ALA A 1 79 ? 45.73798 18.34093 68.71592 1.000 16.42118 79 ALA A N 1
ATOM 1184 C CA . ALA A 1 79 ? 46.59907 17.68758 69.70369 1.000 18.25545 79 ALA A CA 1
ATOM 1185 C C . ALA A 1 79 ? 46.90406 18.58727 70.89386 1.000 18.41607 79 ALA A C 1
ATOM 1186 O O . ALA A 1 79 ? 47.32114 18.07672 71.94122 1.000 21.01822 79 ALA A O 1
ATOM 1193 N N . LEU A 1 80 ? 46.68367 19.89861 70.78454 1.000 17.43185 80 LEU A N 1
ATOM 1194 C CA . LEU A 1 80 ? 46.90192 20.78387 71.92131 1.000 17.99762 80 LEU A CA 1
ATOM 1195 C C . LEU A 1 80 ? 45.80320 20.68844 72.97978 1.000 19.69539 80 LEU A C 1
ATOM 1196 O O . LEU A 1 80 ? 45.99351 21.16386 74.10708 1.000 21.83693 80 LEU A O 1
ATOM 1212 N N . ASN A 1 81 ? 44.65770 20.09381 72.65395 1.000 20.24009 81 ASN A N 1
ATOM 1213 C CA . ASN A 1 81 ? 43.54809 19.96036 73.60714 1.000 22.30370 81 ASN A CA 1
ATOM 1214 C C . ASN A 1 81 ? 43.14356 21.31172 74.18710 1.000 21.17177 81 ASN A C 1
ATOM 1215 O O . ASN A 1 81 ? 42.91797 21.44937 75.39330 1.000 23.32407 81 ASN A O 1
ATOM 1226 N N . ARG A 1 82 ? 43.05209 22.31548 73.31492 1.000 19.01370 82 ARG A N 1
ATOM 1227 C CA . ARG A 1 82 ? 42.52303 23.63293 73.65169 1.000 19.25266 82 ARG A CA 1
ATOM 1228 C C . ARG A 1 82 ? 41.18190 23.82317 72.95742 1.000 17.86365 82 ARG A C 1
ATOM 1229 O O . ARG A 1 82 ? 41.13555 23.76452 71.71675 1.000 19.11067 82 ARG A O 1
ATOM 1250 N N A PRO A 1 83 ? 40.08470 24.04055 73.67141 0.486 17.50021 83 PRO A N 1
ATOM 1251 N N B PRO A 1 83 ? 40.09302 24.09463 73.67641 0.514 17.41074 83 PRO A N 1
ATOM 1252 C CA A PRO A 1 83 ? 38.82218 24.36204 72.99049 0.486 17.30269 83 PRO A CA 1
ATOM 1253 C CA B PRO A 1 83 ? 38.82080 24.38400 72.99946 0.514 17.11581 83 PRO A CA 1
ATOM 1254 C C A PRO A 1 83 ? 38.95277 25.64680 72.18866 0.486 16.15765 83 PRO A C 1
ATOM 1255 C C B PRO A 1 83 ? 38.92208 25.67009 72.20195 0.514 16.11033 83 PRO A C 1
ATOM 1256 O O A PRO A 1 83 ? 39.64218 26.58782 72.59088 0.486 16.76028 83 PRO A O 1
ATOM 1257 O O B PRO A 1 83 ? 39.53697 26.64785 72.63677 0.514 17.36033 83 PRO A O 1
ATOM 1278 N N . LEU A 1 84 ? 38.31161 25.66353 71.02646 1.000 14.57359 84 LEU A N 1
ATOM 1279 C CA . LEU A 1 84 ? 38.39632 26.78977 70.11478 1.000 13.59187 84 LEU A CA 1
ATOM 1280 C C . LEU A 1 84 ? 37.24750 27.77164 70.32383 1.000 12.75469 84 LEU A C 1
ATOM 1281 O O . LEU A 1 84 ? 36.08859 27.37314 70.40113 1.000 14.15410 84 LEU A O 1
ATOM 1297 N N . ARG A 1 85 ? 37.56891 29.06217 70.39473 1.000 12.04942 85 ARG A N 1
ATOM 1298 C CA . ARG A 1 85 ? 36.53450 30.09706 70.43726 1.000 12.19132 85 ARG A CA 1
ATOM 1299 C C . ARG A 1 85 ? 36.35402 30.83548 69.11989 1.000 10.94406 85 ARG A C 1
ATOM 1300 O O . ARG A 1 85 ? 35.23482 31.23725 68.79251 1.000 11.93479 85 ARG A O 1
ATOM 1321 N N . ALA A 1 86 ? 37.41931 31.03052 68.34772 1.000 10.51756 86 ALA A N 1
ATOM 1322 C CA . ALA A 1 86 ? 37.30243 31.80808 67.13175 1.000 10.72817 86 ALA A CA 1
ATOM 1323 C C . ALA A 1 86 ? 38.33627 31.39604 66.09659 1.000 10.24940 86 ALA A C 1
ATOM 1324 O O . ALA A 1 86 ? 39.40226 30.87243 66.41187 1.000 10.82389 86 ALA A O 1
ATOM 1331 N N . LEU A 1 87 ? 37.97532 31.63076 64.84488 1.000 11.00666 87 LEU A N 1
ATOM 1332 C CA . LEU A 1 87 ? 38.85625 31.42852 63.70300 1.000 10.89658 87 LEU A CA 1
ATOM 1333 C C . LEU A 1 87 ? 38.81205 32.68594 62.84966 1.000 10.74162 87 LEU A C 1
ATOM 1334 O O . LEU A 1 87 ? 37.72471 33.17447 62.53155 1.000 11.72677 87 LEU A O 1
ATOM 1350 N N . VAL A 1 88 ? 39.97865 33.18911 62.46244 1.000 10.64312 88 VAL A N 1
ATOM 1351 C CA . VAL A 1 88 ? 40.12518 34.31716 61.54962 1.000 11.09951 88 VAL A CA 1
ATOM 1352 C C . VAL A 1 88 ? 40.82226 33.82668 60.28977 1.000 11.10220 88 VAL A C 1
ATOM 1353 O O . VAL A 1 88 ? 41.98598 33.41561 60.33217 1.000 11.73187 88 VAL A O 1
ATOM 1366 N N . CYS A 1 89 ? 40.12251 33.89808 59.15831 1.000 10.88577 89 CYS A N 1
ATOM 1367 C CA . CYS A 1 89 ? 40.70240 33.55115 57.86071 1.000 11.41773 89 CYS A CA 1
ATOM 1368 C C . CYS A 1 89 ? 41.21964 34.82784 57.22935 1.000 13.10742 89 CYS A C 1
ATOM 1369 O O . CYS A 1 89 ? 40.46383 35.60668 56.63312 1.000 13.67755 89 CYS A O 1
ATOM 1377 N N . ASN A 1 90 ? 42.52296 35.05255 57.40180 1.000 12.34142 90 ASN A N 1
ATOM 1378 C CA . ASN A 1 90 ? 43.20005 36.28474 57.04931 1.000 12.92022 90 ASN A CA 1
ATOM 1379 C C . ASN A 1 90 ? 44.20662 36.11547 55.92465 1.000 13.07878 90 ASN A C 1
ATOM 1380 O O . ASN A 1 90 ? 44.40606 37.05760 55.15528 1.000 15.38322 90 ASN A O 1
ATOM 1391 N N . ALA A 1 91 ? 44.84187 34.94851 55.80600 1.000 12.55987 91 ALA A N 1
ATOM 1392 C CA . ALA A 1 91 ? 45.88858 34.77077 54.80747 1.000 13.11278 91 ALA A CA 1
ATOM 1393 C C . ALA A 1 91 ? 45.36025 35.05807 53.40993 1.000 13.57652 91 ALA A C 1
ATOM 1394 O O . ALA A 1 91 ? 44.26650 34.63455 53.04976 1.000 14.88329 91 ALA A O 1
ATOM 1401 N N . ALA A 1 92 ? 46.17782 35.71444 52.59900 1.000 15.09688 92 ALA A N 1
ATOM 1402 C CA . ALA A 1 92 ? 45.84512 35.92446 51.19813 1.000 16.98987 92 ALA A CA 1
ATOM 1403 C C . ALA A 1 92 ? 47.14477 36.06681 50.41892 1.000 17.39504 92 ALA A C 1
ATOM 1404 O O . ALA A 1 92 ? 48.05777 36.79417 50.82672 1.000 22.00998 92 ALA A O 1
ATOM 1411 N N . VAL A 1 93 ? 47.24137 35.35536 49.32078 1.000 15.17893 93 VAL A N 1
ATOM 1412 C CA . VAL A 1 93 ? 48.35869 35.47991 48.41032 1.000 15.26284 93 VAL A CA 1
ATOM 1413 C C . VAL A 1 93 ? 47.89000 36.16643 47.14165 1.000 14.35527 93 VAL A C 1
ATOM 1414 O O . VAL A 1 93 ? 46.72959 36.08598 46.74647 1.000 14.82570 93 VAL A O 1
ATOM 1427 N N . TYR A 1 94 ? 48.83657 36.79476 46.46439 1.000 15.36024 94 TYR A N 1
ATOM 1428 C CA . TYR A 1 94 ? 48.56084 37.55625 45.25571 1.000 16.08453 94 TYR A CA 1
ATOM 1429 C C . TYR A 1 94 ? 49.82126 37.54959 44.41249 1.000 16.12106 94 TYR A C 1
ATOM 1430 O O . TYR A 1 94 ? 50.90926 37.85552 44.90254 1.000 17.78131 94 TYR A O 1
ATOM 1448 N N A TYR A 1 95 ? 49.66683 37.24188 43.13947 0.501 15.56832 95 TYR A N 1
ATOM 1449 N N B TYR A 1 95 ? 49.65345 37.19825 43.14082 0.499 15.54460 95 TYR A N 1
ATOM 1450 C CA A TYR A 1 95 ? 50.79317 37.10152 42.22249 0.501 16.12380 95 TYR A CA 1
ATOM 1451 C CA B TYR A 1 95 ? 50.74260 37.06134 42.18249 0.499 16.12895 95 TYR A CA 1
ATOM 1452 C C A TYR A 1 95 ? 50.56318 37.97939 41.00154 0.501 17.41607 95 TYR A C 1
ATOM 1453 C C B TYR A 1 95 ? 50.48609 37.99646 41.00659 0.499 17.55829 95 TYR A C 1
ATOM 1454 O O A TYR A 1 95 ? 50.29102 37.50085 39.89182 0.501 18.19460 95 TYR A O 1
ATOM 1455 O O B TYR A 1 95 ? 50.08852 37.55483 39.91575 0.499 18.97878 95 TYR A O 1
ATOM 1490 N N . PRO A 1 96 ? 50.73804 39.28888 41.17403 1.000 19.34507 96 PRO A N 1
ATOM 1491 C CA . PRO A 1 96 ? 50.32022 40.24434 40.14304 1.000 20.82659 96 PRO A CA 1
ATOM 1492 C C . PRO A 1 96 ? 51.02451 40.10275 38.80671 1.000 19.01664 96 PRO A C 1
ATOM 1493 O O . PRO A 1 96 ? 50.46808 40.53960 37.79137 1.000 21.88676 96 PRO A O 1
ATOM 1504 N N . LEU A 1 97 ? 52.24784 39.57572 38.77488 1.000 16.51889 97 LEU A N 1
ATOM 1505 C CA . LEU A 1 97 ? 53.05586 39.57863 37.56408 1.000 17.43203 97 LEU A CA 1
ATOM 1506 C C . LEU A 1 97 ? 52.96106 38.29924 36.74861 1.000 17.48149 97 LEU A C 1
ATOM 1507 O O . LEU A 1 97 ? 53.53686 38.25298 35.65109 1.000 19.09171 97 LEU A O 1
ATOM 1523 N N . LEU A 1 98 ? 52.27504 37.26551 37.24168 1.000 15.17366 98 LEU A N 1
ATOM 1524 C CA . LEU A 1 98 ? 52.18118 36.03641 36.46728 1.000 14.74206 98 LEU A CA 1
ATOM 1525 C C . LEU A 1 98 ? 51.40924 36.28284 35.17919 1.000 15.25784 98 LEU A C 1
ATOM 1526 O O . LEU A 1 98 ? 50.35342 36.92325 35.18294 1.000 17.04940 98 LEU A O 1
ATOM 1542 N N . LYS A 1 99 ? 51.91873 35.72299 34.08206 1.000 15.19712 99 LYS A N 1
ATOM 1543 C CA . LYS A 1 99 ? 51.19821 35.63114 32.82099 1.000 17.15524 99 LYS A CA 1
ATOM 1544 C C . LYS A 1 99 ? 50.71299 34.22327 32.52252 1.000 16.48473 99 LYS A C 1
ATOM 1545 O O . LYS A 1 99 ? 49.78920 34.05438 31.72350 1.000 20.06772 99 LYS A O 1
ATOM 1564 N N . GLU A 1 100 ? 51.31928 33.21560 33.13135 1.000 15.34177 100 GLU A N 1
ATOM 1565 C CA . GLU A 1 100 ? 50.90494 31.83610 33.06520 1.000 15.27357 100 GLU A CA 1
ATOM 1566 C C . GLU A 1 100 ? 50.60964 31.38119 34.48639 1.000 13.34176 100 GLU A C 1
ATOM 1567 O O . GLU A 1 100 ? 51.23773 31.86380 35.43388 1.000 13.47771 100 GLU A O 1
ATOM 1579 N N . PRO A 1 101 ? 49.69769 30.43855 34.67020 1.000 12.70988 101 PRO A N 1
ATOM 1580 C CA . PRO A 1 101 ? 49.36485 30.00971 36.03646 1.000 12.03692 101 PRO A CA 1
ATOM 1581 C C . PRO A 1 101 ? 50.46736 29.17583 36.67461 1.000 11.67837 101 PRO A C 1
ATOM 1582 O O . PRO A 1 101 ? 51.34801 28.60860 36.01043 1.000 12.45630 101 PRO A O 1
ATOM 1593 N N . ILE A 1 102 ? 50.41286 29.16002 38.00533 1.000 11.43578 102 ILE A N 1
ATOM 1594 C CA . ILE A 1 102 ? 51.16280 28.24773 38.85840 1.000 10.71230 102 ILE A CA 1
ATOM 1595 C C . ILE A 1 102 ? 50.13996 27.34454 39.51317 1.000 10.38696 102 ILE A C 1
ATOM 1596 O O . ILE A 1 102 ? 49.08005 27.81166 39.95758 1.000 12.04801 102 ILE A O 1
ATOM 1612 N N . TYR A 1 103 ? 50.44045 26.05211 39.56007 1.000 11.55878 103 TYR A N 1
ATOM 1613 C CA . TYR A 1 103 ? 49.57098 25.04890 40.14623 1.000 11.13924 103 TYR A CA 1
ATOM 1614 C C . TYR A 1 103 ? 50.12050 24.59333 41.48583 1.000 11.66807 103 TYR A C 1
ATOM 1615 O O . TYR A 1 103 ? 51.32895 24.36438 41.63513 1.000 13.03499 103 TYR A O 1
ATOM 1633 N N . SER A 1 104 ? 49.21023 24.41323 42.44645 1.000 11.47811 104 SER A N 1
ATOM 1634 C CA . SER A 1 104 ? 49.54824 23.87901 43.75371 1.000 12.04677 104 SER A CA 1
ATOM 1635 C C . SER A 1 104 ? 49.91705 22.40082 43.66236 1.000 12.34732 104 SER A C 1
ATOM 1636 O O . SER A 1 104 ? 49.75032 21.74395 42.62811 1.000 13.35139 104 SER A O 1
ATOM 1644 N N A VAL A 1 105 ? 50.37827 21.85607 44.79241 0.715 11.91516 105 VAL A N 1
ATOM 1645 N N B VAL A 1 105 ? 50.38484 21.84889 44.78254 0.285 13.79422 105 VAL A N 1
ATOM 1646 C CA A VAL A 1 105 ? 50.71197 20.44224 44.82649 0.715 13.53677 105 VAL A CA 1
ATOM 1647 C CA B VAL A 1 105 ? 50.72160 20.42911 44.82274 0.285 15.46032 105 VAL A CA 1
ATOM 1648 C C A VAL A 1 105 ? 49.50363 19.56142 44.55488 0.715 14.43658 105 VAL A C 1
ATOM 1649 C C B VAL A 1 105 ? 49.50821 19.52594 44.67666 0.285 15.27864 105 VAL A C 1
ATOM 1650 O O A VAL A 1 105 ? 49.65940 18.41592 44.10659 0.715 16.75356 105 VAL A O 1
ATOM 1651 O O B VAL A 1 105 ? 49.67382 18.33001 44.41315 0.285 16.39657 105 VAL A O 1
ATOM 1676 N N . ASP A 1 106 ? 48.29846 20.06445 44.81247 1.000 13.93136 106 ASP A N 1
ATOM 1677 C CA . ASP A 1 106 ? 47.07039 19.32885 44.57200 1.000 14.20766 106 ASP A CA 1
ATOM 1678 C C . ASP A 1 106 ? 46.54006 19.52014 43.16168 1.000 15.18387 106 ASP A C 1
ATOM 1679 O O . ASP A 1 106 ? 45.50129 18.94525 42.82330 1.000 18.30208 106 ASP A O 1
ATOM 1689 N N . GLY A 1 107 ? 47.20230 20.33612 42.34788 1.000 14.06016 107 GLY A N 1
ATOM 1690 C CA . GLY A 1 107 ? 46.84015 20.50341 40.96327 1.000 13.52043 107 GLY A CA 1
ATOM 1691 C C . GLY A 1 107 ? 45.95282 21.68872 40.64635 1.000 12.82071 107 GLY A C 1
ATOM 1692 O O . GLY A 1 107 ? 45.36076 21.71559 39.56220 1.000 14.69893 107 GLY A O 1
ATOM 1696 N N . TYR A 1 108 ? 45.86018 22.67198 41.52541 1.000 12.29367 108 TYR A N 1
ATOM 1697 C CA . TYR A 1 108 ? 44.89892 23.75771 41.38952 1.000 11.55979 108 TYR A CA 1
ATOM 1698 C C . TYR A 1 108 ? 45.60876 25.10572 41.26196 1.000 11.06555 108 TYR A C 1
ATOM 1699 O O . TYR A 1 108 ? 46.62792 25.34465 41.91158 1.000 11.68429 108 TYR A O 1
ATOM 1717 N N . GLU A 1 109 ? 45.06813 26.00209 40.43807 1.000 10.81946 109 GLU A N 1
ATOM 1718 C CA . GLU A 1 109 ? 45.66618 27.33228 40.27871 1.000 11.54409 109 GLU A CA 1
ATOM 1719 C C . GLU A 1 109 ? 45.86881 27.95300 41.65202 1.000 10.47833 109 GLU A C 1
ATOM 1720 O O . GLU A 1 109 ? 44.96920 27.96427 42.49054 1.000 10.89788 109 GLU A O 1
ATOM 1732 N N . ILE A 1 110 ? 47.05520 28.52254 41.87033 1.000 10.81439 110 ILE A N 1
ATOM 1733 C CA . ILE A 1 110 ? 47.53107 28.75289 43.23136 1.000 10.66029 110 ILE A CA 1
ATOM 1734 C C . ILE A 1 110 ? 46.74677 29.82072 43.99074 1.000 10.32332 110 ILE A C 1
ATOM 1735 O O . ILE A 1 110 ? 46.58108 29.71208 45.20853 1.000 11.67392 110 ILE A O 1
ATOM 1751 N N . THR A 1 111 ? 46.29520 30.88325 43.32583 1.000 10.99891 111 THR A N 1
ATOM 1752 C CA . THR A 1 111 ? 45.63396 31.95977 44.06852 1.000 10.71974 111 THR A CA 1
ATOM 1753 C C . THR A 1 111 ? 44.31656 31.47948 44.63756 1.000 9.84430 111 THR A C 1
ATOM 1754 O O . THR A 1 111 ? 44.03916 31.65459 45.83029 1.000 10.93949 111 THR A O 1
ATOM 1765 N N . VAL A 1 112 ? 43.49938 30.85087 43.79540 1.000 10.27488 112 VAL A N 1
ATOM 1766 C CA . VAL A 1 112 ? 42.23765 30.28031 44.25308 1.000 10.58346 112 VAL A CA 1
ATOM 1767 C C . VAL A 1 112 ? 42.49145 29.09520 45.17837 1.000 10.65483 112 VAL A C 1
ATOM 1768 O O . VAL A 1 112 ? 41.81020 28.92183 46.20170 1.000 10.89732 112 VAL A O 1
ATOM 1781 N N . ALA A 1 113 ? 43.49233 28.27751 44.86684 1.000 10.64310 113 ALA A N 1
ATOM 1782 C CA . ALA A 1 113 ? 43.77014 27.12569 45.71869 1.000 10.75456 113 ALA A CA 1
ATOM 1783 C C . ALA A 1 113 ? 44.08930 27.56348 47.13689 1.000 10.78902 113 ALA A C 1
ATOM 1784 O O . ALA A 1 113 ? 43.66070 26.92682 48.10040 1.000 11.35806 113 ALA A O 1
ATOM 1791 N N . THR A 1 114 ? 44.88521 28.61753 47.27869 1.000 11.06725 114 THR A N 1
ATOM 1792 C CA . THR A 1 114 ? 45.36945 29.03805 48.58082 1.000 11.20186 114 THR A CA 1
ATOM 1793 C C . THR A 1 114 ? 44.30179 29.84944 49.29453 1.000 11.26572 114 THR A C 1
ATOM 1794 O O . THR A 1 114 ? 43.89356 29.52685 50.41864 1.000 12.82685 114 THR A O 1
ATOM 1805 N N . ASN A 1 115 ? 43.80945 30.89407 48.63779 1.000 10.48785 115 ASN A N 1
ATOM 1806 C CA . ASN A 1 115 ? 42.94828 31.84728 49.31931 1.000 10.15183 115 ASN A CA 1
ATOM 1807 C C . ASN A 1 115 ? 41.58272 31.25577 49.59771 1.000 10.25736 115 ASN A C 1
ATOM 1808 O O . ASN A 1 115 ? 40.97079 31.55748 50.63306 1.000 11.49748 115 ASN A O 1
ATOM 1819 N N . HIS A 1 116 ? 41.05731 30.49342 48.64127 1.000 9.60331 116 HIS A N 1
ATOM 1820 C CA . HIS A 1 116 ? 39.74396 29.88186 48.77114 1.000 9.62784 116 HIS A CA 1
ATOM 1821 C C . HIS A 1 116 ? 39.80043 28.41526 49.19147 1.000 9.64445 116 HIS A C 1
ATOM 1822 O O . HIS A 1 116 ? 39.31047 28.06307 50.25833 1.000 10.53879 116 HIS A O 1
ATOM 1836 N N . LEU A 1 117 ? 40.38570 27.52763 48.37784 1.000 9.69532 117 LEU A N 1
ATOM 1837 C CA . LEU A 1 117 ? 40.21509 26.09860 48.64342 1.000 10.15978 117 LEU A CA 1
ATOM 1838 C C . LEU A 1 117 ? 40.85007 25.67102 49.96724 1.000 9.73617 117 LEU A C 1
ATOM 1839 O O . LEU A 1 117 ? 40.25842 24.87291 50.70375 1.000 10.01281 117 LEU A O 1
ATOM 1855 N N . GLY A 1 118 ? 42.04899 26.16345 50.26388 1.000 9.84578 118 GLY A N 1
ATOM 1856 C CA . GLY A 1 118 ? 42.68751 25.82147 51.52232 1.000 10.48032 118 GLY A CA 1
ATOM 1857 C C . GLY A 1 118 ? 41.87801 26.31455 52.70839 1.000 9.70739 118 GLY A C 1
ATOM 1858 O O . GLY A 1 118 ? 41.65961 25.58532 53.67724 1.000 10.71022 118 GLY A O 1
ATOM 1862 N N . HIS A 1 119 ? 41.42724 27.57342 52.65119 1.000 9.99571 119 HIS A N 1
ATOM 1863 C CA . HIS A 1 119 ? 40.57654 28.09338 53.71271 1.000 10.16761 119 HIS A CA 1
ATOM 1864 C C . HIS A 1 119 ? 39.27553 27.31615 53.80585 1.000 9.99133 119 HIS A C 1
ATOM 1865 O O . HIS A 1 119 ? 38.76399 27.09709 54.90660 1.000 10.44986 119 HIS A O 1
ATOM 1879 N N . PHE A 1 120 ? 38.71516 26.90600 52.66405 1.000 9.51695 120 PHE A N 1
ATOM 1880 C CA . PHE A 1 120 ? 37.45618 26.18227 52.66342 1.000 9.32003 120 PHE A CA 1
ATOM 1881 C C . PHE A 1 120 ? 37.59301 24.85017 53.39566 1.000 9.48354 120 PHE A C 1
ATOM 1882 O O . PHE A 1 120 ? 36.75578 24.49404 54.23113 1.000 9.92529 120 PHE A O 1
ATOM 1899 N N . LEU A 1 121 ? 38.67184 24.10230 53.11558 1.000 9.99050 121 LEU A N 1
ATOM 1900 C CA . LEU A 1 121 ? 38.88028 22.86223 53.85843 1.000 9.96233 121 LEU A CA 1
ATOM 1901 C C . LEU A 1 121 ? 39.12938 23.13728 55.33181 1.000 10.65481 121 LEU A C 1
ATOM 1902 O O . LEU A 1 121 ? 38.58360 22.44117 56.20373 1.000 11.01555 121 LEU A O 1
ATOM 1918 N N . LEU A 1 122 ? 39.94781 24.14742 55.62689 1.000 9.96148 122 LEU A N 1
ATOM 1919 C CA . LEU A 1 122 ? 40.23730 24.51508 57.01096 1.000 9.80435 122 LEU A CA 1
ATOM 1920 C C . LEU A 1 122 ? 38.95825 24.82949 57.77769 1.000 9.91575 122 LEU A C 1
ATOM 1921 O O . LEU A 1 122 ? 38.76034 24.33670 58.89346 1.000 10.45478 122 LEU A O 1
ATOM 1937 N N . ILE A 1 123 ? 38.06242 25.61698 57.15984 1.000 10.15894 123 ILE A N 1
ATOM 1938 C CA . ILE A 1 123 ? 36.79334 25.98955 57.77139 1.000 11.10431 123 ILE A CA 1
ATOM 1939 C C . ILE A 1 123 ? 35.94797 24.75964 58.00897 1.000 11.38666 123 ILE A C 1
ATOM 1940 O O . ILE A 1 123 ? 35.31579 24.61137 59.05996 1.000 12.60312 123 ILE A O 1
ATOM 1956 N N A ASN A 1 124 ? 35.90973 23.85691 57.04127 0.742 10.49110 124 ASN A N 1
ATOM 1957 N N B ASN A 1 124 ? 35.88568 23.86856 57.02059 0.258 12.47299 124 ASN A N 1
ATOM 1958 C CA A ASN A 1 124 ? 35.05554 22.68755 57.19446 0.742 11.54177 124 ASN A CA 1
ATOM 1959 C CA B ASN A 1 124 ? 35.06251 22.67808 57.17945 0.258 13.76017 124 ASN A CA 1
ATOM 1960 C C A ASN A 1 124 ? 35.52247 21.79392 58.32751 0.742 11.81027 124 ASN A C 1
ATOM 1961 C C B ASN A 1 124 ? 35.51889 21.85535 58.37256 0.258 13.02855 124 ASN A C 1
ATOM 1962 O O A ASN A 1 124 ? 34.69651 21.22791 59.04672 0.742 14.60112 124 ASN A O 1
ATOM 1963 O O B ASN A 1 124 ? 34.69577 21.39964 59.17428 0.258 14.13338 124 ASN A O 1
ATOM 1984 N N . LEU A 1 125 ? 36.82978 21.68794 58.52695 1.000 11.24690 125 LEU A N 1
ATOM 1985 C CA . LEU A 1 125 ? 37.35349 20.91157 59.64097 1.000 11.79388 125 LEU A CA 1
ATOM 1986 C C . LEU A 1 125 ? 37.16397 21.65201 60.95611 1.000 11.01832 125 LEU A C 1
ATOM 1987 O O . LEU A 1 125 ? 36.66463 21.07131 61.92585 1.000 13.60082 125 LEU A O 1
ATOM 2003 N N . LEU A 1 126 ? 37.53950 22.93145 61.01173 1.000 11.56769 126 LEU A N 1
ATOM 2004 C CA . LEU A 1 126 ? 37.50930 23.66449 62.26658 1.000 12.00425 126 LEU A CA 1
ATOM 2005 C C . LEU A 1 126 ? 36.09280 24.00449 62.70032 1.000 11.87349 126 LEU A C 1
ATOM 2006 O O . LEU A 1 126 ? 35.86825 24.29892 63.88407 1.000 12.92476 126 LEU A O 1
ATOM 2022 N N . LEU A 1 127 ? 35.12700 23.97005 61.79164 1.000 12.51770 127 LEU A N 1
ATOM 2023 C CA . LEU A 1 127 ? 33.74353 24.10985 62.21149 1.000 13.35996 127 LEU A CA 1
ATOM 2024 C C . LEU A 1 127 ? 33.38243 23.02837 63.22460 1.000 12.87662 127 LEU A C 1
ATOM 2025 O O . LEU A 1 127 ? 32.59839 23.27682 64.14466 1.000 14.23585 127 LEU A O 1
ATOM 2041 N N A GLU A 1 128 ? 33.92365 21.81391 63.03440 0.567 13.49949 128 GLU A N 1
ATOM 2042 N N B GLU A 1 128 ? 33.94122 21.83333 63.09644 0.433 14.47859 128 GLU A N 1
ATOM 2043 C CA A GLU A 1 128 ? 33.75708 20.73604 64.00285 0.567 13.63645 128 GLU A CA 1
ATOM 2044 C CA B GLU A 1 128 ? 33.61838 20.81443 64.08335 0.433 15.81045 128 GLU A CA 1
ATOM 2045 C C A GLU A 1 128 ? 34.23896 21.19116 65.37552 0.567 13.81803 128 GLU A C 1
ATOM 2046 C C B GLU A 1 128 ? 34.26815 21.12409 65.42640 0.433 15.54978 128 GLU A C 1
ATOM 2047 O O A GLU A 1 128 ? 33.51310 21.09119 66.37308 0.567 14.51510 128 GLU A O 1
ATOM 2048 O O B GLU A 1 128 ? 33.68169 20.82832 66.47384 0.433 17.32321 128 GLU A O 1
ATOM 2071 N N . ASP A 1 129 ? 35.44445 21.75845 65.42497 1.000 13.57895 129 ASP A N 1
ATOM 2072 C CA . ASP A 1 129 ? 36.02256 22.20814 66.69454 1.000 13.45781 129 ASP A CA 1
ATOM 2073 C C . ASP A 1 129 ? 35.18852 23.31221 67.31292 1.000 12.62354 129 ASP A C 1
ATOM 2074 O O . ASP A 1 129 ? 34.97320 23.33537 68.53422 1.000 14.60936 129 ASP A O 1
ATOM 2084 N N . LEU A 1 130 ? 34.69956 24.24457 66.49354 1.000 12.18898 130 LEU A N 1
ATOM 2085 C CA . LEU A 1 130 ? 33.85591 25.31169 67.02323 1.000 12.85515 130 LEU A CA 1
ATOM 2086 C C . LEU A 1 130 ? 32.56557 24.74056 67.57651 1.000 13.69462 130 LEU A C 1
ATOM 2087 O O . LEU A 1 130 ? 32.12167 25.13616 68.65473 1.000 16.55448 130 LEU A O 1
ATOM 2103 N N . LYS A 1 131 ? 31.94803 23.81248 66.86123 1.000 14.13151 131 LYS A N 1
ATOM 2104 C CA . LYS A 1 131 ? 30.71619 23.21741 67.36424 1.000 16.59983 131 LYS A CA 1
ATOM 2105 C C . LYS A 1 131 ? 30.93673 22.47130 68.67405 1.000 18.47396 131 LYS A C 1
ATOM 2106 O O . LYS A 1 131 ? 30.05429 22.47662 69.53584 1.000 21.79186 131 LYS A O 1
ATOM 2125 N N . ASN A 1 132 ? 32.07211 21.76446 68.81124 1.000 18.01902 132 ASN A N 1
ATOM 2126 C CA . ASN A 1 132 ? 32.35037 20.95412 69.99952 1.000 19.63723 132 ASN A CA 1
ATOM 2127 C C . ASN A 1 132 ? 32.67743 21.82526 71.20830 1.000 17.92156 132 ASN A C 1
ATOM 2128 O O . ASN A 1 132 ? 32.54362 21.38701 72.35669 1.000 20.13403 132 ASN A O 1
ATOM 2139 N N . SER A 1 133 ? 33.14073 23.03952 70.97205 1.000 16.02383 133 SER A N 1
ATOM 2140 C CA . SER A 1 133 ? 33.65263 23.87840 72.04001 1.000 15.67085 133 SER A CA 1
ATOM 2141 C C . SER A 1 133 ? 32.52728 24.34000 72.96689 1.000 14.35826 133 SER A C 1
ATOM 2142 O O . SER A 1 133 ? 31.46652 24.76062 72.49960 1.000 16.16006 133 SER A O 1
ATOM 2150 N N . PRO A 1 134 ? 32.75167 24.33875 74.28271 1.000 15.90775 134 PRO A N 1
ATOM 2151 C CA . PRO A 1 134 ? 31.73958 24.87727 75.21129 1.000 15.19816 134 PRO A CA 1
ATOM 2152 C C . PRO A 1 134 ? 31.70354 26.39399 75.29874 1.000 15.80521 134 PRO A C 1
ATOM 2153 O O . PRO A 1 134 ? 30.87574 26.93866 76.04627 1.000 17.75222 134 PRO A O 1
ATOM 2164 N N . GLU A 1 135 ? 32.59425 27.08417 74.60299 1.000 16.20525 135 GLU A N 1
ATOM 2165 C CA . GLU A 1 135 ? 32.56998 28.53961 74.60137 1.000 16.21875 135 GLU A CA 1
ATOM 2166 C C . GLU A 1 135 ? 31.22878 29.03455 74.08103 1.000 15.96106 135 GLU A C 1
ATOM 2167 O O . GLU A 1 135 ? 30.64986 28.45821 73.15511 1.000 17.12847 135 GLU A O 1
ATOM 2179 N N . SER A 1 136 ? 30.73722 30.12181 74.66678 1.000 18.47329 136 SER A N 1
ATOM 2180 C CA . SER A 1 136 ? 29.41473 30.61915 74.29779 1.000 20.21114 136 SER A CA 1
ATOM 2181 C C . SER A 1 136 ? 29.41442 31.75847 73.28287 1.000 19.74522 136 SER A C 1
ATOM 2182 O O . SER A 1 136 ? 28.34827 32.05964 72.73347 1.000 22.39170 136 SER A O 1
ATOM 2190 N N . ASP A 1 137 ? 30.53891 32.42326 73.05926 1.000 16.47112 137 ASP A N 1
ATOM 2191 C CA . ASP A 1 137 ? 30.63380 33.54764 72.11596 1.000 15.04503 137 ASP A CA 1
ATOM 2192 C C . ASP A 1 137 ? 31.67297 33.19563 71.05248 1.000 12.85538 137 ASP A C 1
ATOM 2193 O O . ASP A 1 137 ? 32.80779 33.69716 71.05072 1.000 15.50417 137 ASP A O 1
ATOM 2202 N N . LYS A 1 138 ? 31.29569 32.29303 70.16406 1.000 11.55452 138 LYS A N 1
ATOM 2203 C CA . LYS A 1 138 ? 32.19855 31.73496 69.16212 1.000 11.27841 138 LYS A CA 1
ATOM 2204 C C . LYS A 1 138 ? 31.97427 32.44050 67.83566 1.000 11.43366 138 LYS A C 1
ATOM 2205 O O . LYS A 1 138 ? 30.83628 32.74315 67.47214 1.000 11.99540 138 LYS A O 1
ATOM 2224 N N . ARG A 1 139 ? 33.06451 32.70689 67.12213 1.000 10.37524 139 ARG A N 1
ATOM 2225 C CA . ARG A 1 139 ? 32.97870 33.49339 65.89520 1.000 10.37292 139 ARG A CA 1
ATOM 2226 C C . ARG A 1 139 ? 33.94700 32.95663 64.85474 1.000 9.78655 139 ARG A C 1
ATOM 2227 O O . ARG A 1 139 ? 35.06174 32.55080 65.17315 1.000 12.66132 139 ARG A O 1
ATOM 2248 N N . LEU A 1 140 ? 33.52307 33.00997 63.60663 1.000 10.29299 140 LEU A N 1
ATOM 2249 C CA . LEU A 1 140 ? 34.35552 32.66214 62.46057 1.000 9.96779 140 LEU A CA 1
ATOM 2250 C C . LEU A 1 140 ? 34.32081 33.88749 61.55185 1.000 10.76814 140 LEU A C 1
ATOM 2251 O O . LEU A 1 140 ? 33.25647 34.26575 61.05233 1.000 11.65034 140 LEU A O 1
ATOM 2267 N N . VAL A 1 141 ? 35.46607 34.54303 61.41223 1.000 10.92226 141 VAL A N 1
ATOM 2268 C CA . VAL A 1 141 ? 35.60531 35.84294 60.75526 1.000 11.41263 141 VAL A CA 1
ATOM 2269 C C . VAL A 1 141 ? 36.45972 35.66918 59.50972 1.000 10.82624 141 VAL A C 1
ATOM 2270 O O . VAL A 1 141 ? 37.56518 35.14415 59.58504 1.000 12.35583 141 VAL A O 1
ATOM 2283 N N . ILE A 1 142 ? 35.94878 36.10708 58.37065 1.000 11.04354 142 ILE A N 1
ATOM 2284 C CA . ILE A 1 142 ? 36.66473 36.01786 57.10263 1.000 11.18361 142 ILE A CA 1
ATOM 2285 C C . ILE A 1 142 ? 37.00863 37.42667 56.63387 1.000 12.07886 142 ILE A C 1
ATOM 2286 O O . ILE A 1 142 ? 36.14185 38.29844 56.55627 1.000 13.82493 142 ILE A O 1
ATOM 2302 N N . LEU A 1 143 ? 38.26643 37.65636 56.29332 1.000 13.05196 143 LEU A N 1
ATOM 2303 C CA . LEU A 1 143 ? 38.66301 38.96073 55.77460 1.000 15.52919 143 LEU A CA 1
ATOM 2304 C C . LEU A 1 143 ? 38.30292 39.06402 54.30737 1.000 17.98164 143 LEU A C 1
ATOM 2305 O O . LEU A 1 143 ? 38.54727 38.14282 53.53283 1.000 18.46615 143 LEU A O 1
ATOM 2321 N N A GLY A 1 144 ? 37.75908 40.20255 53.90741 0.005 21.70609 144 GLY A N 1
ATOM 2322 N N B GLY A 1 144 ? 37.75242 40.20157 53.91475 0.995 18.36176 144 GLY A N 1
ATOM 2323 C CA A GLY A 1 144 ? 37.47144 40.37250 52.49746 0.005 25.82212 144 GLY A CA 1
ATOM 2324 C CA B GLY A 1 144 ? 37.45589 40.37172 52.50705 0.995 23.00358 144 GLY A CA 1
ATOM 2325 C C A GLY A 1 144 ? 36.89798 41.73752 52.21717 0.005 29.74346 144 GLY A C 1
ATOM 2326 C C B GLY A 1 144 ? 36.90565 41.74242 52.21923 0.995 28.40375 144 GLY A C 1
ATOM 2327 O O A GLY A 1 144 ? 36.69093 42.55393 53.11952 0.005 30.05925 144 GLY A O 1
ATOM 2328 O O B GLY A 1 144 ? 36.68806 42.55620 53.12173 0.995 28.95097 144 GLY A O 1
ATOM 2335 N N . THR A 1 145 ? 36.64344 41.96694 50.93584 1.000 32.94681 145 THR A N 1
ATOM 2336 C CA . THR A 1 145 ? 36.05465 43.19943 50.44828 1.000 40.30789 145 THR A CA 1
ATOM 2337 C C . THR A 1 145 ? 34.78924 42.84523 49.68931 1.000 43.17127 145 THR A C 1
ATOM 2338 O O . THR A 1 145 ? 34.70897 41.79571 49.04361 1.000 41.25059 145 THR A O 1
ATOM 2349 N N . VAL A 1 146 ? 33.79873 43.72057 49.78051 1.000 46.73758 146 VAL A N 1
ATOM 2350 C CA . VAL A 1 146 ? 32.56758 43.52002 49.04970 1.000 49.55632 146 VAL A CA 1
ATOM 2351 C C . VAL A 1 146 ? 32.31277 44.74531 48.18098 1.000 53.43030 146 VAL A C 1
ATOM 2352 O O . VAL A 1 146 ? 32.84929 45.81856 48.45591 1.000 55.66201 146 VAL A O 1
ATOM 2358 N N . PRO A 1 162 ? 36.74862 42.82649 36.82654 1.000 48.49844 162 PRO A N 1
ATOM 2359 C CA . PRO A 1 162 ? 36.12841 42.55364 38.12943 1.000 47.25074 162 PRO A CA 1
ATOM 2360 C C . PRO A 1 162 ? 35.96715 41.05444 38.33118 1.000 43.51604 162 PRO A C 1
ATOM 2361 O O . PRO A 1 162 ? 36.05126 40.31273 37.34971 1.000 43.50046 162 PRO A O 1
ATOM 2372 N N . PRO A 1 163 ? 35.75802 40.61129 39.57030 1.000 38.98139 163 PRO A N 1
ATOM 2373 C CA . PRO A 1 163 ? 35.54946 39.17809 39.79537 1.000 34.50720 163 PRO A CA 1
ATOM 2374 C C . PRO A 1 163 ? 34.26658 38.75155 39.10345 1.000 29.57462 163 PRO A C 1
ATOM 2375 O O . PRO A 1 163 ? 33.31666 39.52131 38.96798 1.000 28.80649 163 PRO A O 1
ATOM 2386 N N A ASP A 1 164 ? 34.26010 37.50502 38.63577 0.738 24.80396 164 ASP A N 1
ATOM 2387 N N B ASP A 1 164 ? 34.27905 37.53329 38.60422 0.262 27.29079 164 ASP A N 1
ATOM 2388 C CA A ASP A 1 164 ? 33.12400 36.95091 37.90518 0.738 22.96414 164 ASP A CA 1
ATOM 2389 C CA B ASP A 1 164 ? 33.06568 36.96667 38.05334 0.262 26.36174 164 ASP A CA 1
ATOM 2390 C C A ASP A 1 164 ? 33.35244 35.45500 37.90998 0.738 19.64272 164 ASP A C 1
ATOM 2391 C C B ASP A 1 164 ? 33.29725 35.48313 37.88873 0.262 21.95083 164 ASP A C 1
ATOM 2392 O O A ASP A 1 164 ? 34.32329 34.98590 37.30623 0.738 18.93463 164 ASP A O 1
ATOM 2393 O O B ASP A 1 164 ? 34.19273 35.04346 37.15920 0.262 21.71128 164 ASP A O 1
ATOM 2410 N N . LEU A 1 165 ? 32.51484 34.71968 38.61908 1.000 19.29814 165 LEU A N 1
ATOM 2411 C CA . LEU A 1 165 ? 32.68103 33.29234 38.70200 1.000 18.06879 165 LEU A CA 1
ATOM 2412 C C . LEU A 1 165 ? 31.91763 32.59013 37.60289 1.000 17.41076 165 LEU A C 1
ATOM 2413 O O . LEU A 1 165 ? 32.01561 31.37684 37.49065 1.000 17.24951 165 LEU A O 1
ATOM 2429 N N . GLY A 1 166 ? 31.18526 33.32777 36.77552 1.000 19.08942 166 GLY A N 1
ATOM 2430 C CA . GLY A 1 166 ? 30.45818 32.68202 35.70724 1.000 19.53196 166 GLY A CA 1
ATOM 2431 C C . GLY A 1 166 ? 29.47966 31.67582 36.26773 1.000 19.87435 166 GLY A C 1
ATOM 2432 O O . GLY A 1 166 ? 28.81853 31.90284 37.29661 1.000 21.55817 166 GLY A O 1
ATOM 2436 N N . ASN A 1 167 ? 29.41755 30.52738 35.60431 1.000 20.77678 167 ASN A N 1
ATOM 2437 C CA . ASN A 1 167 ? 28.68368 29.36969 36.08160 1.000 21.88203 167 ASN A CA 1
ATOM 2438 C C . ASN A 1 167 ? 29.60631 28.34900 36.70575 1.000 19.43958 167 ASN A C 1
ATOM 2439 O O . ASN A 1 167 ? 29.27483 27.16605 36.76339 1.000 19.84711 167 ASN A O 1
ATOM 2450 N N A LEU A 1 168 ? 30.77957 28.78329 37.13954 0.458 17.78447 168 LEU A N 1
ATOM 2451 N N B LEU A 1 168 ? 30.76732 28.79052 37.18144 0.542 18.31875 168 LEU A N 1
ATOM 2452 C CA A LEU A 1 168 ? 31.69977 27.91852 37.85518 0.458 16.82634 168 LEU A CA 1
ATOM 2453 C CA B LEU A 1 168 ? 31.73492 27.93968 37.87239 0.542 17.97907 168 LEU A CA 1
ATOM 2454 C C A LEU A 1 168 ? 32.17458 26.75280 36.98887 0.458 16.13996 168 LEU A C 1
ATOM 2455 C C B LEU A 1 168 ? 32.19618 26.77306 37.01202 0.542 16.70059 168 LEU A C 1
ATOM 2456 O O A LEU A 1 168 ? 32.53462 25.69979 37.51552 0.458 16.77867 168 LEU A O 1
ATOM 2457 O O B LEU A 1 168 ? 32.52880 25.71029 37.53147 0.542 17.04454 168 LEU A O 1
ATOM 2488 N N A GLU A 1 169 ? 32.22401 26.93625 35.65729 0.458 17.70257 169 GLU A N 1
ATOM 2489 N N B GLU A 1 169 ? 32.25926 26.97242 35.69455 0.542 18.38404 169 GLU A N 1
ATOM 2490 C CA A GLU A 1 169 ? 32.61067 25.83339 34.77992 0.458 18.61629 169 GLU A CA 1
ATOM 2491 C CA B GLU A 1 169 ? 32.60386 25.88388 34.78959 0.542 18.75321 169 GLU A CA 1
ATOM 2492 C C A GLU A 1 169 ? 33.96042 25.25180 35.18275 0.458 18.07904 169 GLU A C 1
ATOM 2493 C C B GLU A 1 169 ? 33.97122 25.28604 35.09449 0.542 18.08177 169 GLU A C 1
ATOM 2494 O O A GLU A 1 169 ? 34.14868 24.02840 35.16615 0.458 17.97636 169 GLU A O 1
ATOM 2495 O O B GLU A 1 169 ? 34.16484 24.07257 34.95008 0.542 18.08941 169 GLU A O 1
ATOM 2518 N N . GLY A 1 170 ? 34.92469 26.11029 35.52388 1.000 16.58419 170 GLY A N 1
ATOM 2519 C CA . GLY A 1 170 ? 36.24420 25.59963 35.83774 1.000 16.07855 170 GLY A CA 1
ATOM 2520 C C . GLY A 1 170 ? 36.22192 24.65234 37.02339 1.000 14.72126 170 GLY A C 1
ATOM 2521 O O . GLY A 1 170 ? 36.98628 23.68070 37.06528 1.000 17.10726 170 GLY A O 1
ATOM 2526 N N . PHE A 1 171 ? 35.36105 24.94015 38.01589 1.000 14.59439 171 PHE A N 1
ATOM 2527 C CA . PHE A 1 171 ? 35.17832 24.04162 39.15389 1.000 13.91328 171 PHE A CA 1
ATOM 2528 C C . PHE A 1 171 ? 34.37551 22.81086 38.76180 1.000 15.54504 171 PHE A C 1
ATOM 2529 O O . PHE A 1 171 ? 34.70615 21.69464 39.17854 1.000 17.12834 171 PHE A O 1
ATOM 2546 N N . GLU A 1 172 ? 33.31350 22.99341 37.96452 1.000 18.42152 172 GLU A N 1
ATOM 2547 C CA . GLU A 1 172 ? 32.49882 21.86562 37.53785 1.000 21.06663 172 GLU A CA 1
ATOM 2548 C C . GLU A 1 172 ? 33.33465 20.83683 36.78833 1.000 20.22163 172 GLU A C 1
ATOM 2549 O O . GLU A 1 172 ? 33.12931 19.62928 36.95202 1.000 21.72355 172 GLU A O 1
ATOM 2561 N N . LYS A 1 173 ? 34.33062 21.28209 36.03792 1.000 20.04019 173 LYS A N 1
ATOM 2562 C CA . LYS A 1 173 ? 35.15457 20.36844 35.25796 1.000 20.31132 173 LYS A CA 1
ATOM 2563 C C . LYS A 1 173 ? 36.38123 19.87171 36.01388 1.000 19.57676 173 LYS A C 1
ATOM 2564 O O . LYS A 1 173 ? 37.22238 19.18491 35.41929 1.000 20.20509 173 LYS A O 1
ATOM 2583 N N . GLY A 1 174 ? 36.50790 20.19409 37.29865 1.000 17.28162 174 GLY A N 1
ATOM 2584 C CA . GLY A 1 174 ? 37.53172 19.59646 38.12942 1.000 16.66014 174 GLY A CA 1
ATOM 2585 C C . GLY A 1 174 ? 38.69283 20.48461 38.49916 1.000 15.11547 174 GLY A C 1
ATOM 2586 O O . GLY A 1 174 ? 39.51130 20.08624 39.34449 1.000 15.10183 174 GLY A O 1
ATOM 2590 N N . PHE A 1 175 ? 38.80960 21.64864 37.87249 1.000 14.47871 175 PHE A N 1
ATOM 2591 C CA . PHE A 1 175 ? 39.79770 22.67250 38.20055 1.000 13.05202 175 PHE A CA 1
ATOM 2592 C C . PHE A 1 175 ? 41.24413 22.21546 38.08216 1.000 13.35023 175 PHE A C 1
ATOM 2593 O O . PHE A 1 175 ? 42.10931 22.81272 38.70281 1.000 13.37505 175 PHE A O 1
ATOM 2610 N N A LYS A 1 176 ? 41.52831 21.20496 37.26474 0.457 14.69947 176 LYS A N 1
ATOM 2611 N N B LYS A 1 176 ? 41.53668 21.19968 37.27374 0.543 14.78629 176 LYS A N 1
ATOM 2612 C CA A LYS A 1 176 ? 42.89039 20.75335 37.03217 0.457 15.44743 176 LYS A CA 1
ATOM 2613 C CA B LYS A 1 176 ? 42.90612 20.76125 37.05598 0.543 15.58954 176 LYS A CA 1
ATOM 2614 C C A LYS A 1 176 ? 43.44412 21.36879 35.75311 0.457 15.33945 176 LYS A C 1
ATOM 2615 C C B LYS A 1 176 ? 43.44403 21.33342 35.74941 0.543 15.35521 176 LYS A C 1
ATOM 2616 O O A LYS A 1 176 ? 42.70624 21.83396 34.88330 0.457 15.91021 176 LYS A O 1
ATOM 2617 O O B LYS A 1 176 ? 42.69466 21.72978 34.85611 0.543 15.83647 176 LYS A O 1
ATOM 2654 N N . LYS A 1 177 ? 44.76204 21.34360 35.63833 1.000 15.73401 177 LYS A N 1
ATOM 2655 C CA . LYS A 1 177 ? 45.40617 21.84925 34.43582 1.000 17.62668 177 LYS A CA 1
ATOM 2656 C C . LYS A 1 177 ? 44.75258 21.26658 33.18067 1.000 17.04472 177 LYS A C 1
ATOM 2657 O O . LYS A 1 177 ? 44.39649 20.07668 33.14762 1.000 17.94464 177 LYS A O 1
ATOM 2677 N N . PRO A 1 178 ? 44.54568 22.07040 32.14031 1.000 18.02351 178 PRO A N 1
ATOM 2678 C CA . PRO A 1 178 ? 44.95851 23.46946 31.99082 1.000 17.80838 178 PRO A CA 1
ATOM 2679 C C . PRO A 1 178 ? 43.94068 24.48125 32.49196 1.000 17.35519 178 PRO A C 1
ATOM 2680 O O . PRO A 1 178 ? 44.14005 25.65711 32.22756 1.000 17.36001 178 PRO A O 1
ATOM 2691 N N . ILE A 1 179 ? 42.89366 24.05931 33.20948 1.000 15.45235 179 ILE A N 1
ATOM 2692 C CA . ILE A 1 179 ? 41.95419 25.02379 33.75973 1.000 14.64211 179 ILE A CA 1
ATOM 2693 C C . ILE A 1 179 ? 42.70245 25.93009 34.72464 1.000 13.21609 179 ILE A C 1
ATOM 2694 O O . ILE A 1 179 ? 43.53764 25.47290 35.50974 1.000 14.89103 179 ILE A O 1
ATOM 2710 N N . ALA A 1 180 ? 42.40374 27.22732 34.66903 1.000 13.41811 180 ALA A N 1
ATOM 2711 C CA . ALA A 1 180 ? 43.10389 28.18725 35.50651 1.000 14.89683 180 ALA A CA 1
ATOM 2712 C C . ALA A 1 180 ? 42.22255 29.27251 36.08349 1.000 13.32618 180 ALA A C 1
ATOM 2713 O O . ALA A 1 180 ? 42.75219 30.13992 36.78647 1.000 13.84615 180 ALA A O 1
ATOM 2720 N N . MET A 1 181 ? 40.91099 29.24745 35.82828 1.000 12.48121 181 MET A N 1
ATOM 2721 C CA . MET A 1 181 ? 39.98207 30.22967 36.35792 1.000 12.64973 181 MET A CA 1
ATOM 2722 C C . MET A 1 181 ? 38.69519 29.51741 36.73033 1.000 13.11045 181 MET A C 1
ATOM 2723 O O . MET A 1 181 ? 38.28323 28.55305 36.07267 1.000 13.63249 181 MET A O 1
ATOM 2737 N N . ILE A 1 182 ? 38.03212 30.02741 37.77808 1.000 13.44399 182 ILE A N 1
ATOM 2738 C CA . ILE A 1 182 ? 36.79405 29.41459 38.24705 1.000 13.17123 182 ILE A CA 1
ATOM 2739 C C . ILE A 1 182 ? 35.73551 29.36585 37.14592 1.000 15.68898 182 ILE A C 1
ATOM 2740 O O . ILE A 1 182 ? 34.97520 28.39759 37.04631 1.000 15.70694 182 ILE A O 1
ATOM 2756 N N . ASN A 1 183 ? 35.65885 30.39380 36.30898 1.000 16.02320 183 ASN A N 1
ATOM 2757 C CA . ASN A 1 183 ? 34.66489 30.44091 35.24243 1.000 16.83463 183 ASN A CA 1
ATOM 2758 C C . ASN A 1 183 ? 35.11669 29.71495 33.98732 1.000 18.75806 183 ASN A C 1
ATOM 2759 O O . ASN A 1 183 ? 34.37795 29.68840 33.00457 1.000 20.48390 183 ASN A O 1
ATOM 2770 N N . GLY A 1 184 ? 36.28020 29.09070 34.00827 1.000 17.55021 184 GLY A N 1
ATOM 2771 C CA . GLY A 1 184 ? 36.75826 28.33469 32.86974 1.000 17.91834 184 GLY A CA 1
ATOM 2772 C C . GLY A 1 184 ? 37.37955 29.14525 31.75596 1.000 19.93195 184 GLY A C 1
ATOM 2773 O O . GLY A 1 184 ? 37.75816 28.56826 30.72968 1.000 21.87884 184 GLY A O 1
ATOM 2777 N N . LYS A 1 185 ? 37.50645 30.44659 31.91263 1.000 18.71398 185 LYS A N 1
ATOM 2778 C CA . LYS A 1 185 ? 38.08572 31.27549 30.87063 1.000 20.25055 185 LYS A CA 1
ATOM 2779 C C . LYS A 1 185 ? 39.58952 31.44797 31.05529 1.000 18.76375 185 LYS A C 1
ATOM 2780 O O . LYS A 1 185 ? 40.16330 30.93014 32.02327 1.000 16.93132 185 LYS A O 1
ATOM 2799 N N . PRO A 1 186 ? 40.28648 32.10925 30.14005 1.000 19.52940 186 PRO A N 1
ATOM 2800 C CA . PRO A 1 186 ? 41.75032 32.10463 30.22281 1.000 19.72112 186 PRO A CA 1
ATOM 2801 C C . PRO A 1 186 ? 42.30512 32.80424 31.45634 1.000 18.22682 186 PRO A C 1
ATOM 2802 O O . PRO A 1 186 ? 41.72409 33.75166 31.99286 1.000 18.92351 186 PRO A O 1
ATOM 2813 N N . PHE A 1 187 ? 43.46134 32.31129 31.89678 1.000 16.61556 187 PHE A N 1
ATOM 2814 C CA . PHE A 1 187 ? 44.07387 32.78961 33.12100 1.000 15.30798 187 PHE A CA 1
ATOM 2815 C C . PHE A 1 187 ? 44.35389 34.27852 33.07506 1.000 16.09494 187 PHE A C 1
ATOM 2816 O O . PHE A 1 187 ? 44.95672 34.77721 32.11490 1.000 18.32587 187 PHE A O 1
ATOM 2833 N N . LYS A 1 188 ? 43.97364 34.96098 34.15885 1.000 15.07357 188 LYS A N 1
ATOM 2834 C CA . LYS A 1 188 ? 44.33792 36.34584 34.43393 1.000 15.42633 188 LYS A CA 1
ATOM 2835 C C . LYS A 1 188 ? 44.62781 36.42766 35.92204 1.000 14.78753 188 LYS A C 1
ATOM 2836 O O . LYS A 1 188 ? 43.74356 36.17519 36.74779 1.000 15.32283 188 LYS A O 1
ATOM 2855 N N A SER A 1 189 ? 45.86429 36.75218 36.28193 0.815 15.58382 189 SER A N 1
ATOM 2856 N N B SER A 1 189 ? 45.86213 36.79267 36.27719 0.185 16.55772 189 SER A N 1
ATOM 2857 C CA A SER A 1 189 ? 46.26741 36.62660 37.67840 0.815 15.66053 189 SER A CA 1
ATOM 2858 C CA B SER A 1 189 ? 46.30234 36.64137 37.66298 0.185 17.77108 189 SER A CA 1
ATOM 2859 C C A SER A 1 189 ? 45.54204 37.60772 38.59523 0.815 15.00023 189 SER A C 1
ATOM 2860 C C B SER A 1 189 ? 45.60571 37.62044 38.60689 0.185 17.60796 189 SER A C 1
ATOM 2861 O O A SER A 1 189 ? 45.15171 37.24567 39.71595 0.815 15.34651 189 SER A O 1
ATOM 2862 O O B SER A 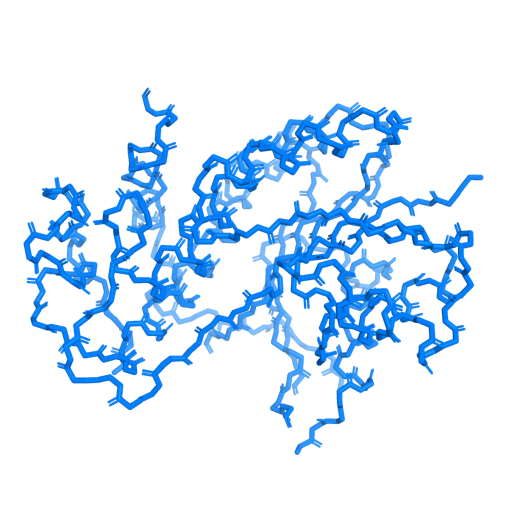1 189 ? 45.28357 37.26168 39.74602 0.185 17.96576 189 SER A O 1
ATOM 2877 N N . GLY A 1 190 ? 45.37274 38.85951 38.17137 1.000 17.17852 190 GLY A N 1
ATOM 2878 C CA . GLY A 1 190 ? 44.70464 39.81268 39.04009 1.000 16.90732 190 GLY A CA 1
AT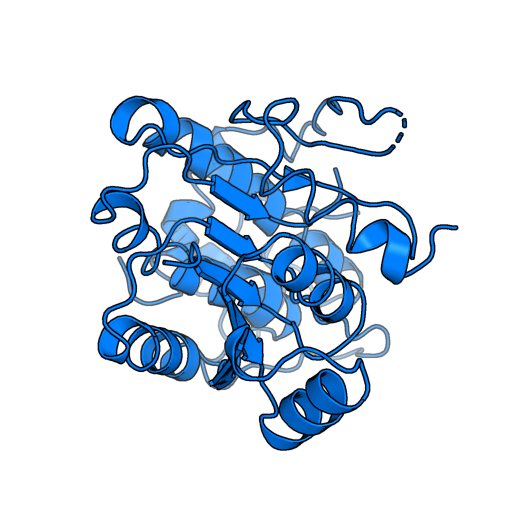OM 2879 C C . GLY A 1 190 ? 43.25297 39.43859 39.25337 1.000 16.19215 190 GLY A C 1
ATOM 2880 O O . GLY A 1 190 ? 42.72567 39.51686 40.37146 1.000 16.43108 190 GLY A O 1
ATOM 2885 N N . LYS A 1 191 ? 42.59608 38.99282 38.18651 1.000 16.03909 191 LYS A N 1
ATOM 2886 C CA . LYS A 1 191 ? 41.22152 38.54410 38.32129 1.000 15.90225 191 LYS A CA 1
ATOM 2887 C C . LYS A 1 191 ? 41.14633 37.29831 39.19477 1.000 14.45302 191 LYS A C 1
ATOM 2888 O O . LYS A 1 191 ? 40.20236 37.15223 39.97366 1.000 15.48092 191 LYS A O 1
ATOM 2907 N N . ALA A 1 192 ? 42.11875 36.39196 39.08401 1.000 14.01506 192 ALA A N 1
ATOM 2908 C CA . ALA A 1 192 ? 42.10304 35.21345 39.94169 1.000 13.73895 192 ALA A CA 1
ATOM 2909 C C . ALA A 1 192 ? 42.09393 35.61737 41.40577 1.000 12.98149 192 ALA A C 1
ATOM 2910 O O . ALA A 1 192 ? 41.39493 35.00469 42.21530 1.000 12.84559 192 ALA A O 1
ATOM 2917 N N . TYR A 1 193 ? 42.85438 36.65612 41.76111 1.000 12.87031 193 TYR A N 1
ATOM 2918 C CA . TYR A 1 193 ? 42.85521 37.14337 43.13741 1.000 12.78651 193 TYR A CA 1
ATOM 2919 C C . TYR A 1 193 ? 41.47320 37.65980 43.51105 1.000 12.89988 193 TYR A C 1
ATOM 2920 O O . TYR A 1 193 ? 40.91955 37.28851 44.55234 1.000 12.98810 193 TYR A O 1
ATOM 2938 N N . LYS A 1 194 ? 40.89595 38.52467 42.66781 1.000 13.69134 194 LYS A N 1
ATOM 2939 C CA . LYS A 1 194 ? 39.56628 39.06865 42.95759 1.000 14.27874 194 LYS A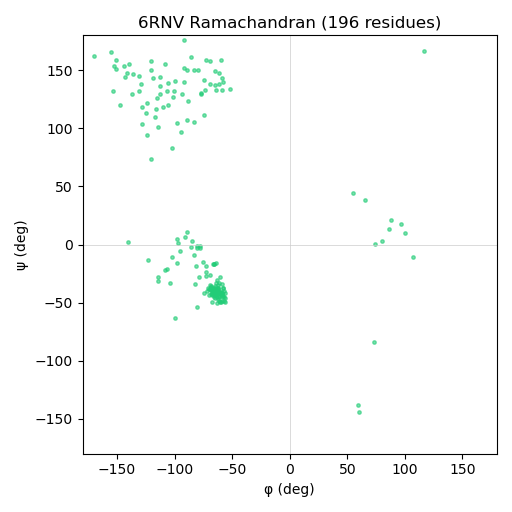 CA 1
ATOM 2940 C C . LYS A 1 194 ? 38.53812 37.95539 43.05549 1.000 12.59754 194 LYS A C 1
ATOM 2941 O O . LYS A 1 194 ? 37.67319 37.96962 43.93677 1.000 14.03803 194 LYS A O 1
ATOM 2960 N N . ASP A 1 195 ? 38.61996 36.96923 42.16085 1.000 13.27798 195 ASP A N 1
ATOM 2961 C CA . ASP A 1 195 ? 37.70484 35.83511 42.21311 1.000 12.84692 195 ASP A CA 1
ATOM 2962 C C . ASP A 1 195 ? 37.84530 35.09363 43.53655 1.000 11.90227 195 ASP A C 1
ATOM 2963 O O . ASP A 1 195 ? 36.84673 34.68635 44.14355 1.000 11.97681 195 ASP A O 1
ATOM 2972 N N . SER A 1 196 ? 39.07924 34.89514 43.98953 1.000 11.38564 196 SER A N 1
ATOM 2973 C CA . SER A 1 196 ? 39.30068 34.18774 45.24306 1.000 11.32099 196 SER A CA 1
ATOM 2974 C C . SER A 1 196 ? 38.70970 34.93424 46.42290 1.000 12.39988 196 SER A C 1
ATOM 2975 O O . SER A 1 196 ? 38.17815 34.31230 47.35067 1.000 13.10887 196 SER A O 1
ATOM 2983 N N A LYS A 1 197 ? 38.78981 36.26397 46.41034 0.452 12.40998 197 LYS A N 1
ATOM 2984 N N B LYS A 1 197 ? 38.78841 36.26504 46.41128 0.387 12.90747 197 LYS A N 1
ATOM 2985 N N C LYS A 1 197 ? 38.79060 36.26603 46.41948 0.161 12.87328 197 LYS A N 1
ATOM 2986 C CA A LYS A 1 197 ? 38.21293 37.04000 47.50249 0.452 13.09987 197 LYS A CA 1
ATOM 2987 C CA B LYS A 1 197 ? 38.21721 37.04014 47.50754 0.387 14.30522 197 LYS A CA 1
ATOM 2988 C CA C LYS A 1 197 ? 38.21284 37.02521 47.52501 0.161 13.86303 197 LYS A CA 1
ATOM 2989 C C A LYS A 1 197 ? 36.69315 36.99171 47.46761 0.452 12.94700 197 LYS A C 1
ATOM 2990 C C B LYS A 1 197 ? 36.69554 37.02770 47.46708 0.387 13.64974 197 LYS A C 1
ATOM 2991 C C C LYS A 1 197 ? 36.68942 37.01232 47.47230 0.161 13.22602 197 LYS A C 1
ATOM 2992 O O A LYS A 1 197 ? 36.04516 36.93965 48.51882 0.452 13.65181 197 LYS A O 1
ATOM 2993 O O B LYS A 1 197 ? 36.05080 37.03715 48.52126 0.387 14.47566 197 LYS A O 1
ATOM 2994 O O C LYS A 1 197 ? 36.03583 37.00871 48.52140 0.161 13.55212 197 LYS A O 1
ATOM 3049 N N . LEU A 1 198 ? 36.10754 36.99568 46.27083 1.000 12.62824 198 LEU A N 1
ATOM 3050 C CA . LEU A 1 198 ? 34.66430 36.83156 46.16015 1.000 11.76259 198 LEU A CA 1
ATOM 3051 C C . LEU A 1 198 ? 34.24945 35.47330 46.70035 1.000 10.97364 198 LEU A C 1
ATOM 3052 O O . LEU A 1 198 ? 33.23428 35.35710 47.39535 1.000 11.83965 198 LEU A O 1
ATOM 3069 N N . CYS A 1 199 ? 35.06332 34.43590 46.44261 1.000 10.99875 199 CYS A N 1
ATOM 3070 C CA . CYS A 1 199 ? 34.76201 33.13651 47.01258 1.000 10.62310 199 CYS A CA 1
ATOM 3071 C C . CYS A 1 199 ? 34.75602 33.20759 48.53056 1.000 10.90535 199 CYS A C 1
ATOM 3072 O O . CYS A 1 199 ? 33.91861 32.56299 49.17828 1.000 11.99252 199 CYS A O 1
ATOM 3080 N N . ASN A 1 200 ? 35.72254 33.92462 49.12053 1.000 11.76671 200 ASN A N 1
ATOM 3081 C CA . ASN A 1 200 ? 35.74925 34.06743 50.57731 1.000 11.39947 200 ASN A CA 1
ATOM 3082 C C . ASN A 1 200 ? 34.45835 34.71713 51.08628 1.000 11.37868 200 ASN A C 1
ATOM 3083 O O . ASN A 1 200 ? 33.89473 34.30360 52.10698 1.000 11.54768 200 ASN A O 1
ATOM 3094 N N . MET A 1 201 ? 33.98061 35.74278 50.38905 1.000 11.24094 201 MET A N 1
ATOM 3095 C CA . MET A 1 201 ? 32.74267 36.39061 50.79831 1.000 11.29400 201 MET A CA 1
ATOM 3096 C C . MET A 1 201 ? 31.54066 35.47573 50.64295 1.000 10.79173 201 MET A C 1
ATOM 3097 O O . MET A 1 201 ? 30.66305 35.45593 51.51847 1.000 11.83996 201 MET A O 1
ATOM 3111 N N . LEU A 1 202 ? 31.47005 34.73386 49.54857 1.000 10.58022 202 LEU A N 1
ATOM 3112 C CA . LEU A 1 202 ? 30.39312 33.76855 49.37900 1.000 10.58075 202 LEU A CA 1
ATOM 3113 C C . LEU A 1 202 ? 30.43828 32.69204 50.45998 1.000 10.69186 202 LEU A C 1
ATOM 3114 O O . LEU A 1 202 ? 29.39295 32.19708 50.90186 1.000 11.92144 202 LEU A O 1
ATOM 3130 N N . THR A 1 203 ? 31.63471 32.30945 50.89333 1.000 11.35126 203 THR A N 1
ATOM 3131 C CA . THR A 1 203 ? 31.74903 31.32098 51.95337 1.000 10.73107 203 THR A CA 1
ATOM 3132 C C . THR A 1 203 ? 31.19346 31.87601 53.25192 1.000 10.69975 203 THR A C 1
ATOM 3133 O O . THR A 1 203 ? 30.47369 31.17748 53.97234 1.000 11.22368 203 THR A O 1
ATOM 3144 N N . ALA A 1 204 ? 31.50969 33.13350 53.56860 1.000 10.70120 204 ALA A N 1
ATOM 3145 C CA . ALA A 1 204 ? 30.97912 33.74282 54.77813 1.000 11.15702 204 ALA A CA 1
ATOM 3146 C C . ALA A 1 204 ? 29.46100 33.76826 54.74803 1.000 10.59187 204 ALA A C 1
ATOM 3147 O O . ALA A 1 204 ? 28.81468 33.51182 55.77177 1.000 11.83460 204 ALA A O 1
ATOM 3154 N N . ARG A 1 205 ? 28.87490 34.09308 53.59474 0.954 10.05510 205 ARG A N 1
ATOM 3155 C CA . ARG A 1 205 ? 27.41517 34.15861 53.51989 0.954 10.89099 205 ARG A CA 1
ATOM 3156 C C . ARG A 1 205 ? 26.79411 32.77720 53.67576 0.954 11.01476 205 ARG A C 1
ATOM 3157 O O . ARG A 1 205 ? 25.77554 32.61692 54.36892 0.954 11.45417 205 ARG A O 1
ATOM 3178 N N . GLU A 1 206 ? 27.38585 31.77058 53.03855 1.000 11.07784 206 GLU A N 1
ATOM 3179 C CA . GLU A 1 206 ? 26.84613 30.42193 53.11158 1.000 11.08890 206 GLU A CA 1
ATOM 3180 C C . GLU A 1 206 ? 26.99340 29.84231 54.50240 1.000 10.24977 206 GLU A C 1
ATOM 3181 O O . GLU A 1 206 ? 26.10578 29.12331 54.96810 1.000 12.00532 206 GLU A O 1
ATOM 3193 N N . LEU A 1 207 ? 28.10420 30.13825 55.17667 1.000 11.23009 207 LEU A N 1
ATOM 3194 C CA . LEU A 1 207 ? 28.25874 29.69660 56.56013 1.000 10.38083 207 LEU A CA 1
ATOM 3195 C C . LEU A 1 207 ? 27.12091 30.21883 57.42217 1.000 10.29426 207 LEU A C 1
ATOM 3196 O O . LEU A 1 207 ? 26.51302 29.47554 58.19838 1.000 10.89689 207 LEU A O 1
ATOM 3212 N N . HIS A 1 208 ? 26.83530 31.51090 57.30853 1.000 10.35611 208 HIS A N 1
ATOM 3213 C CA . HIS A 1 208 ? 25.73340 32.08092 58.07034 1.000 9.83380 208 HIS A CA 1
ATOM 3214 C C . HIS A 1 208 ? 24.42059 31.42240 57.70369 1.000 10.86031 208 HIS A C 1
ATOM 3215 O O . HIS A 1 208 ? 23.66018 31.01344 58.58971 1.000 11.85538 208 HIS A O 1
ATOM 3229 N N . ARG A 1 209 ? 24.12898 31.31946 56.40907 1.000 10.77748 209 ARG A N 1
ATOM 3230 C CA . ARG A 1 209 ? 22.83740 30.78435 55.99716 1.000 11.10218 209 ARG A CA 1
ATOM 3231 C C . ARG A 1 209 ? 22.64393 29.38255 56.52647 1.000 11.38680 209 ARG A C 1
ATOM 3232 O O . ARG A 1 209 ? 21.55994 29.03121 57.01613 1.000 12.67401 209 ARG A O 1
ATOM 3253 N N . ARG A 1 210 ? 23.67710 28.54589 56.40262 1.000 11.34644 210 ARG A N 1
ATOM 3254 C CA . ARG A 1 210 ? 23.51950 27.14374 56.72549 1.000 13.03326 210 ARG A CA 1
ATOM 3255 C C . ARG A 1 210 ? 23.64289 26.85204 58.21698 1.000 11.72109 210 ARG A C 1
ATOM 3256 O O . ARG A 1 210 ? 22.96537 25.94451 58.72145 1.000 13.85880 210 ARG A O 1
ATOM 3277 N N . PHE A 1 211 ? 24.48312 27.59092 58.95129 1.000 11.07251 211 PHE A N 1
ATOM 3278 C CA . PHE A 1 211 ? 24.87764 27.16459 60.28661 1.000 10.93385 211 PHE A CA 1
ATOM 3279 C C . PHE A 1 211 ? 24.60170 28.14528 61.42101 1.000 11.98604 211 PHE A C 1
ATOM 3280 O O . PHE A 1 211 ? 24.73181 27.74642 62.58205 1.000 13.25114 211 PHE A O 1
ATOM 3297 N N . HIS A 1 212 ? 24.27179 29.41149 61.16522 1.000 11.70202 212 HIS A N 1
ATOM 3298 C CA . HIS A 1 212 ? 24.14883 30.31584 62.30875 1.000 12.59162 212 HIS A CA 1
ATOM 3299 C C . HIS A 1 212 ? 23.05213 29.86799 63.27099 1.000 14.22343 212 HIS A C 1
ATOM 3300 O O . HIS A 1 212 ? 23.25959 29.81620 64.47646 1.000 14.82571 212 HIS A O 1
ATOM 3314 N N . GLU A 1 213 ? 21.87135 29.55736 62.76054 0.981 14.27337 213 GLU A N 1
ATOM 3315 C CA . GLU A 1 213 ? 20.76080 29.20287 63.63547 0.981 17.16915 213 GLU A CA 1
ATOM 3316 C C . GLU A 1 213 ? 21.01866 27.87943 64.34282 0.981 17.25868 213 GLU A C 1
ATOM 3317 O O . GLU A 1 213 ? 20.74858 27.75555 65.54558 0.981 19.72321 213 GLU A O 1
ATOM 3329 N N . SER A 1 214 ? 21.62388 26.90694 63.64324 1.000 17.64489 214 SER A N 1
ATOM 3330 C CA . SER A 1 214 ? 21.76782 25.58043 64.23906 1.000 18.60572 214 SER A CA 1
ATOM 3331 C C . SER A 1 214 ? 22.92351 25.50603 65.23282 1.000 18.31337 214 SER A C 1
ATOM 3332 O O . SER A 1 214 ? 22.87038 24.70167 66.16846 1.000 22.24677 214 SER A O 1
ATOM 3340 N N . THR A 1 215 ? 23.95840 26.33138 65.06580 1.000 15.68467 215 THR A N 1
ATOM 3341 C CA . THR A 1 215 ? 25.13849 26.27597 65.92126 1.000 16.13095 215 THR A CA 1
ATOM 3342 C C . THR A 1 215 ? 25.27542 27.43772 66.88984 1.000 15.98956 215 THR A C 1
ATOM 3343 O O . THR A 1 215 ? 26.00464 27.30705 67.87689 1.000 16.96271 215 THR A O 1
ATOM 3354 N N . GLY A 1 216 ? 24.64792 28.57662 66.62265 1.000 14.90773 216 GLY A N 1
ATOM 3355 C CA . GLY A 1 216 ? 24.86411 29.77497 67.40788 1.000 15.21274 216 GLY A CA 1
ATOM 3356 C C . GLY A 1 216 ? 26.19120 30.46388 67.16514 1.000 14.96561 216 GLY A C 1
ATOM 3357 O O . GLY A 1 216 ? 26.48883 31.45769 67.83928 1.000 17.45174 216 GLY A O 1
ATOM 3361 N N . ILE A 1 217 ? 27.02035 29.94072 66.26990 1.000 13.10737 217 ILE A N 1
ATOM 3362 C CA . ILE A 1 217 ? 28.28366 30.58827 65.95789 1.000 11.78654 217 ILE A CA 1
ATOM 3363 C C . ILE A 1 217 ? 27.99762 31.81238 65.10238 1.000 11.65206 217 ILE A C 1
ATOM 3364 O O . ILE A 1 217 ? 27.12062 31.78684 64.22341 1.000 12.36681 217 ILE A O 1
ATOM 3380 N N . VAL A 1 218 ? 28.74762 32.88342 65.34368 1.000 11.62493 218 VAL A N 1
ATOM 3381 C CA . VAL A 1 218 ? 28.64182 34.10629 64.54640 1.000 11.43631 218 VAL A CA 1
ATOM 3382 C C . VAL A 1 218 ? 29.59163 33.98411 63.36143 1.000 10.43381 218 VAL A C 1
ATOM 3383 O O . VAL A 1 218 ? 30.78800 33.77728 63.54596 1.000 12.57965 218 VAL A O 1
ATOM 3396 N N . PHE A 1 219 ? 29.04642 34.11536 62.15372 1.000 10.46974 219 PHE A N 1
ATOM 3397 C CA . PHE A 1 219 ? 29.82305 34.01865 60.91833 1.000 10.65457 219 PHE A CA 1
ATOM 3398 C C . PHE A 1 219 ? 29.75942 35.36798 60.22515 1.000 11.39950 219 PHE A C 1
ATOM 3399 O O . PHE A 1 219 ? 28.69856 35.75549 59.71052 1.000 12.32182 219 PHE A O 1
ATOM 3416 N N A ASN A 1 220 ? 30.86340 36.10857 60.21021 0.644 11.08373 220 ASN A N 1
ATOM 3417 N N B ASN A 1 220 ? 30.89767 36.06412 60.19159 0.356 11.93376 220 ASN A N 1
ATOM 3418 C CA A ASN A 1 220 ? 30.85617 37.41983 59.58035 0.644 12.47881 220 ASN A CA 1
ATOM 3419 C CA B ASN A 1 220 ? 30.95800 37.42422 59.69490 0.356 12.86552 220 ASN A CA 1
ATOM 3420 C C A ASN A 1 220 ? 32.14743 37.62650 58.81357 0.644 12.74450 220 ASN A C 1
ATOM 3421 C C B ASN A 1 220 ? 32.16375 37.60576 58.79494 0.356 13.59178 220 ASN A C 1
ATOM 3422 O O A ASN A 1 220 ? 33.00201 36.74401 58.72170 0.644 11.76245 220 ASN A O 1
ATOM 3423 O O B ASN A 1 220 ? 33.01286 36.72266 58.65653 0.356 13.32849 220 ASN A O 1
ATOM 3444 N N . SER A 1 221 ? 32.23283 38.78076 58.18417 1.000 14.52982 221 SER A N 1
ATOM 3445 C CA . SER A 1 221 ? 33.40153 39.15425 57.41425 1.000 14.21267 221 SER A CA 1
ATOM 3446 C C . SER A 1 221 ? 33.71379 40.60560 57.72331 1.000 14.34948 221 SER A C 1
ATOM 3447 O O . SER A 1 221 ? 32.89924 41.33286 58.29800 1.000 14.42509 221 SER A O 1
ATOM 3456 N N . LEU A 1 222 ? 34.91892 41.02060 57.36749 1.000 13.69443 222 LEU A N 1
ATOM 3457 C CA . LEU A 1 222 ? 35.28475 42.40879 57.57809 1.000 15.45553 222 LEU A CA 1
ATOM 3458 C C . LEU A 1 222 ? 36.29713 42.84440 56.53381 1.000 14.45797 222 LEU A C 1
ATOM 3459 O O . LEU A 1 222 ? 37.11204 42.04863 56.06471 1.000 15.38334 222 LEU A O 1
ATOM 3475 N N . TYR A 1 223 ? 36.25986 44.12947 56.23509 1.000 14.82675 223 TYR A N 1
ATOM 3476 C CA . TYR A 1 223 ? 37.30664 44.81924 55.49242 1.000 17.64306 223 TYR A CA 1
ATOM 3477 C C . TYR A 1 223 ? 37.88296 45.86197 56.43208 1.000 20.23476 223 TYR A C 1
ATOM 3478 O O . TYR A 1 223 ? 37.17127 46.81001 56.81378 1.000 22.31298 223 TYR A O 1
ATOM 3496 N N . PRO A 1 224 ? 39.11407 45.70822 56.91251 1.000 21.98271 224 PRO A N 1
ATOM 3497 C CA . PRO A 1 224 ? 39.60327 46.61414 57.95073 1.000 24.61180 224 PRO A CA 1
ATOM 3498 C C . PRO A 1 224 ? 40.09588 47.94181 57.41437 1.000 28.08016 224 PRO A C 1
ATOM 3499 O O . PRO A 1 224 ? 40.49656 48.79430 58.21234 1.000 29.08798 224 PRO A O 1
ATOM 3510 N N . GLY A 1 225 ? 40.09524 48.12300 56.10334 1.000 30.24115 225 GLY A N 1
ATOM 3511 C CA . GLY A 1 225 ? 40.62429 49.31726 55.47795 1.000 33.59934 225 GLY A CA 1
ATOM 3512 C C . GLY A 1 225 ? 41.81848 49.01125 54.59333 1.000 37.16318 225 GLY A C 1
ATOM 3513 O O . GLY A 1 225 ? 42.40611 47.93083 54.62877 1.000 39.24968 225 GLY A O 1
ATOM 3517 N N . CYS A 1 226 ? 42.15997 50.00675 53.77923 1.000 40.22658 226 CYS A N 1
ATOM 3518 C CA . CYS A 1 226 ? 43.29917 49.89074 52.87894 1.000 44.36892 226 CYS A CA 1
ATOM 3519 C C . CYS A 1 226 ? 44.58457 50.00885 53.68328 1.000 44.30856 226 CYS A C 1
ATOM 3520 O O . CYS A 1 226 ? 44.90976 51.08644 54.18869 1.000 43.57169 226 CYS A O 1
ATOM 3528 N N . VAL A 1 227 ? 45.32150 48.91093 53.78845 1.000 44.99836 227 VAL A N 1
ATOM 3529 C CA . VAL A 1 227 ? 46.55548 48.88278 54.56181 1.000 48.07474 227 VAL A CA 1
ATOM 3530 C C . VAL A 1 227 ? 47.76146 48.95757 53.62991 1.000 49.28022 227 VAL A C 1
ATOM 3531 O O . VAL A 1 227 ? 48.54689 49.90459 53.69065 1.000 51.46695 227 VAL A O 1
ATOM 3544 N N . TYR A 1 255 ? 46.58312 54.40453 53.99624 1.000 44.86394 255 TYR A N 1
ATOM 3545 C CA . TYR A 1 255 ? 45.26350 54.55759 54.60507 1.000 43.80159 255 TYR A CA 1
ATOM 3546 C C . TYR A 1 255 ? 45.29123 54.26332 56.08565 1.000 42.23721 255 TYR A C 1
ATOM 3547 O O . TYR A 1 255 ? 45.37430 55.17363 56.90102 1.000 43.56614 255 TYR A O 1
ATOM 3549 N N . VAL A 1 256 ? 45.18382 52.98535 56.44029 1.000 38.44218 256 VAL A N 1
ATOM 3550 C CA . VAL A 1 256 ? 45.18888 52.56872 57.83260 1.000 35.76829 256 VAL A CA 1
ATOM 3551 C C . VAL A 1 256 ? 46.46789 51.78593 58.08903 1.000 33.66772 256 VAL A C 1
ATOM 3552 O O . VAL A 1 256 ? 46.95854 51.06000 57.21475 1.000 33.44138 256 VAL A O 1
ATOM 3564 N N . SER A 1 257 ? 47.01975 51.95163 59.28012 1.000 31.32543 257 SER A N 1
ATOM 3565 C CA . SER A 1 257 ? 48.20476 51.19250 59.63367 1.000 29.87533 257 SER A CA 1
ATOM 3566 C C . SER A 1 257 ? 47.86877 49.71221 59.80920 1.000 28.35138 257 SER A C 1
ATOM 3567 O O . SER A 1 257 ? 46.71990 49.32811 60.05621 1.000 28.10945 257 SER A O 1
ATOM 3575 N N . GLN A 1 258 ? 48.90171 48.87343 59.67882 1.000 28.35130 258 GLN A N 1
ATOM 3576 C CA . GLN A 1 258 ? 48.75008 47.45371 59.97661 1.000 28.56992 258 GLN A CA 1
ATOM 3577 C C . GLN A 1 258 ? 48.28869 47.24761 61.41047 1.000 26.75378 258 GLN A C 1
ATOM 3578 O O . GLN A 1 258 ? 47.48645 46.35501 61.69586 1.000 24.60914 258 GLN A O 1
ATOM 3592 N N . GLU A 1 259 ? 48.78566 48.06143 62.33113 1.000 26.02742 259 GLU A N 1
ATOM 3593 C CA . GLU A 1 259 ? 48.39129 47.91917 63.72166 1.000 26.39054 259 GLU A CA 1
ATOM 3594 C C . GLU A 1 259 ? 46.91422 48.22911 63.91405 1.000 23.84084 259 GLU A C 1
ATOM 3595 O O . GLU A 1 259 ? 46.20548 47.47151 64.58773 1.000 23.64026 259 GLU A O 1
ATOM 3607 N N . LEU A 1 260 ? 46.42574 49.31397 63.30855 1.000 23.94264 260 LEU A N 1
ATOM 3608 C CA . LEU A 1 260 ? 45.00637 49.63494 63.41196 1.000 22.87459 260 LEU A CA 1
ATOM 3609 C C . LEU A 1 260 ? 44.15073 48.55841 62.76169 1.000 21.37693 260 LEU A C 1
ATOM 3610 O O . LEU A 1 260 ? 43.11055 48.16810 63.29964 1.000 20.96092 260 LEU A O 1
ATOM 3626 N N . ALA A 1 261 ? 44.56356 48.07250 61.59640 1.000 20.13456 261 ALA A N 1
ATOM 3627 C CA . ALA A 1 261 ? 43.80244 47.01054 60.95822 1.000 19.79754 261 ALA A CA 1
ATOM 3628 C C . ALA A 1 261 ? 43.74937 45.77512 61.84745 1.000 18.19256 261 ALA A C 1
ATOM 3629 O O . ALA A 1 261 ? 42.70391 45.12244 61.95855 1.000 18.27366 261 ALA A O 1
ATOM 3636 N N . GLY A 1 262 ? 44.86951 45.42778 62.48297 1.000 17.83434 262 GLY A N 1
ATOM 3637 C CA . GLY A 1 262 ? 44.85644 44.28419 63.37993 1.000 18.32863 262 GLY A CA 1
ATOM 3638 C C . GLY A 1 262 ? 43.94027 44.49168 64.57129 1.000 17.85308 262 GLY A C 1
ATOM 3639 O O . GLY A 1 262 ? 43.27412 43.55651 65.02505 1.000 17.57106 262 GLY A O 1
ATOM 3643 N N A GLU A 1 263 ? 43.90970 45.71413 65.10523 0.488 18.67633 263 GLU A N 1
ATOM 3644 N N B GLU A 1 263 ? 43.91282 45.71164 65.11083 0.512 18.87903 263 GLU A N 1
ATOM 3645 C CA A GLU A 1 263 ? 42.99290 46.03234 66.19536 0.488 18.88471 263 GLU A CA 1
ATOM 3646 C CA B GLU A 1 263 ? 42.98481 46.01691 66.19460 0.512 19.61112 263 GLU A CA 1
ATOM 3647 C C A GLU A 1 263 ? 41.53921 45.90648 65.75045 0.488 18.23708 263 GLU A C 1
ATOM 3648 C C B GLU A 1 263 ? 41.53970 45.86657 65.73817 0.512 18.38185 263 GLU A C 1
ATOM 3649 O O A GLU A 1 263 ? 40.67867 45.48576 66.52955 0.488 18.36867 263 GLU A O 1
ATOM 3650 O O B GLU A 1 263 ? 40.68565 45.39462 66.49668 0.512 18.12393 263 GLU A O 1
ATOM 3673 N N . ARG A 1 264 ? 41.24374 46.26281 64.49740 1.000 17.18158 264 ARG A N 1
ATOM 3674 C CA . ARG A 1 264 ? 39.88704 46.11357 63.98123 1.000 16.79481 264 ARG A CA 1
ATOM 3675 C C . ARG A 1 264 ? 39.49618 44.64291 63.83350 1.000 15.82112 264 ARG A C 1
ATOM 3676 O O . ARG A 1 264 ? 38.36750 44.26423 64.15170 1.000 16.02066 264 ARG A O 1
ATOM 3698 N N . VAL A 1 265 ? 40.41967 43.79300 63.38357 1.000 15.43620 265 VAL A N 1
ATOM 3699 C CA . VAL A 1 265 ? 40.16405 42.35544 63.39848 1.000 14.36554 265 VAL A CA 1
ATOM 3700 C C . VAL A 1 265 ? 39.83207 41.90649 64.81385 1.000 14.53949 265 VAL A C 1
ATOM 3701 O O . VAL A 1 265 ? 38.87987 41.15078 65.04727 1.000 15.02560 265 VAL A O 1
ATOM 3714 N N . ALA A 1 266 ? 40.62258 42.36077 65.78244 1.000 15.61774 266 ALA A N 1
ATOM 3715 C CA . ALA A 1 266 ? 40.39742 41.92332 67.15339 1.000 15.37368 266 ALA A CA 1
ATOM 3716 C C . ALA A 1 266 ? 39.02019 42.34609 67.65709 1.000 15.80274 266 ALA A C 1
ATOM 3717 O O . ALA A 1 266 ? 38.37582 41.59790 68.39724 1.000 16.27342 266 ALA A O 1
ATOM 3724 N N A MET A 1 267 ? 38.56793 43.55166 67.29001 0.646 16.21038 267 MET A N 1
ATOM 3725 N N B MET A 1 267 ? 38.56812 43.54898 67.29500 0.354 16.59474 267 MET A N 1
ATOM 3726 C CA A MET A 1 267 ? 37.24186 44.00916 67.69874 0.646 16.27655 267 MET A CA 1
ATOM 3727 C CA B MET A 1 267 ? 37.24080 43.98966 67.71157 0.354 17.12409 267 MET A CA 1
ATOM 3728 C C A MET A 1 267 ? 36.14928 43.10558 67.14484 0.646 15.78647 267 MET A C 1
ATOM 3729 C C B MET A 1 267 ? 36.16200 43.07310 67.15460 0.354 16.23135 267 MET A C 1
ATOM 3730 O O A MET A 1 267 ? 35.19643 42.75623 67.85300 0.646 15.55262 267 MET A O 1
ATOM 3731 O O B MET A 1 267 ? 35.24254 42.66605 67.87572 0.354 15.92113 267 MET A O 1
ATOM 3758 N N . VAL A 1 268 ? 36.27065 42.72213 65.87319 1.000 14.87370 268 VAL A N 1
ATOM 3759 C CA . VAL A 1 268 ? 35.24829 41.88327 65.25444 1.000 14.23637 268 VAL A CA 1
ATOM 3760 C C . VAL A 1 268 ? 35.25775 40.48962 65.86564 1.000 13.46061 268 VAL A C 1
ATOM 3761 O O . VAL A 1 268 ? 34.19648 39.87230 65.99950 1.000 14.48048 268 VAL A O 1
ATOM 3774 N N . VAL A 1 269 ? 36.42843 39.99093 66.27282 1.000 13.13845 269 VAL A N 1
ATOM 3775 C CA . VAL A 1 269 ? 36.50634 38.68907 66.93952 1.000 12.56022 269 VAL A CA 1
ATOM 3776 C C . VAL A 1 269 ? 35.91139 38.73171 68.34466 1.000 14.00467 269 VAL A C 1
ATOM 3777 O O . VAL A 1 269 ? 35.25200 37.77222 68.76854 1.000 14.25699 269 VAL A O 1
ATOM 3790 N N . ALA A 1 270 ? 36.21583 39.78076 69.11674 1.000 14.77068 270 ALA A N 1
ATOM 3791 C CA . ALA A 1 270 ? 36.09705 39.73953 70.57118 1.000 14.75778 270 ALA A CA 1
ATOM 3792 C C . ALA A 1 270 ? 35.04211 40.65593 71.17038 1.000 15.02928 270 ALA A C 1
ATOM 3793 O O . ALA A 1 270 ? 34.55489 40.36163 72.26794 1.000 17.58876 270 ALA A O 1
ATOM 3800 N N . ASP A 1 271 ? 34.71149 41.78538 70.52177 1.000 15.88415 271 ASP A N 1
ATOM 3801 C CA . ASP A 1 271 ? 33.93586 42.79630 71.23059 1.000 16.61027 271 ASP A CA 1
ATOM 3802 C C . ASP A 1 271 ? 32.43607 42.57579 71.06593 1.000 14.08192 271 ASP A C 1
ATOM 3803 O O . ASP A 1 271 ? 31.98097 42.08594 70.02849 1.000 14.37794 271 ASP A O 1
ATOM 3812 N N . PRO A 1 272 ? 31.64624 42.96811 72.07137 1.000 14.39721 272 PRO A N 1
ATOM 3813 C CA . PRO A 1 272 ? 30.20931 42.64164 72.02718 1.000 14.03926 272 PRO A CA 1
ATOM 3814 C C . PRO A 1 272 ? 29.45809 43.39482 70.95134 1.000 13.95005 272 PRO A C 1
ATOM 3815 O O . PRO A 1 272 ? 28.40636 42.93387 70.50000 1.000 15.25707 272 PRO A O 1
ATOM 3826 N N . GLU A 1 273 ? 29.94211 44.56689 70.54431 1.000 13.84414 273 GLU A N 1
ATOM 3827 C CA . GLU A 1 273 ? 29.24246 45.36741 69.54547 1.000 13.92608 273 GLU A CA 1
ATOM 3828 C C . GLU A 1 273 ? 29.23287 44.69249 68.18624 1.000 14.42876 273 GLU A C 1
ATOM 3829 O O . GLU A 1 273 ? 28.45621 45.08532 67.30927 1.000 16.74154 273 GLU A O 1
ATOM 3841 N N . PHE A 1 274 ? 30.10508 43.70831 67.98816 1.000 14.57865 274 PHE A N 1
ATOM 3842 C CA . PHE A 1 274 ? 30.24463 43.02873 66.70873 1.000 14.28713 274 PHE A CA 1
ATOM 3843 C C . PHE A 1 274 ? 29.63522 41.63985 66.72943 1.000 15.60050 274 PHE A C 1
ATOM 3844 O O . PHE A 1 274 ? 29.86105 40.85737 65.79596 1.000 17.48357 274 PHE A O 1
ATOM 3861 N N A ARG A 1 275 ? 28.85927 41.32262 67.76182 0.595 16.29719 275 ARG A N 1
ATOM 3862 N N B ARG A 1 275 ? 28.86613 41.31397 67.76638 0.405 16.84990 275 ARG A N 1
ATOM 3863 C CA A ARG A 1 275 ? 28.25096 40.00596 67.91204 0.595 16.09224 275 ARG A CA 1
ATOM 3864 C CA B ARG A 1 275 ? 28.26332 39.99153 67.90509 0.405 17.46861 275 ARG A CA 1
ATOM 3865 C C A ARG A 1 275 ? 26.96274 39.94496 67.09481 0.595 16.84487 275 ARG A C 1
ATOM 3866 C C B ARG A 1 275 ? 26.96851 39.93339 67.09620 0.405 17.51328 275 ARG A C 1
ATOM 3867 O O A ARG A 1 275 ? 25.85091 39.91799 67.61820 0.595 17.94430 275 ARG A O 1
ATOM 3868 O O B ARG A 1 275 ? 25.85883 39.88353 67.62616 0.405 18.49718 275 ARG A O 1
ATOM 3909 N N . GLN A 1 276 ? 27.13221 39.95743 65.77855 1.000 17.06575 276 GLN A N 1
ATOM 3910 C CA . GLN A 1 276 ? 26.01803 39.84445 64.85268 1.000 16.42679 276 GLN A CA 1
ATOM 3911 C C . GLN A 1 276 ? 26.49898 38.96746 63.71803 1.000 15.36049 276 GLN A C 1
ATOM 3912 O O . GLN A 1 276 ? 27.54203 39.24659 63.12517 1.000 17.58351 276 GLN A O 1
ATOM 3926 N N . SER A 1 277 ? 25.71654 37.95666 63.37393 1.000 13.53620 277 SER A N 1
ATOM 3927 C CA . SER A 1 277 ? 26.09134 37.04023 62.31023 1.000 12.13655 277 SER A CA 1
ATOM 3928 C C . SER A 1 277 ? 25.53675 37.50764 60.96822 1.000 12.18351 277 SER A C 1
ATOM 3929 O O . SER A 1 277 ? 24.49921 38.17622 60.88796 1.000 14.49897 277 SER A O 1
ATOM 3937 N N . GLY A 1 278 ? 26.23574 37.14081 59.90843 1.000 11.77295 278 GLY A N 1
ATOM 3938 C CA . GLY A 1 278 ? 25.70976 37.33768 58.57681 1.000 12.60237 278 GLY A CA 1
ATOM 3939 C C . GLY A 1 278 ? 25.97226 38.68127 57.96488 1.000 13.53671 278 GLY A C 1
ATOM 3940 O O . GLY A 1 278 ? 25.37152 38.97667 56.92733 1.000 18.21471 278 GLY A O 1
ATOM 3944 N N . VAL A 1 279 ? 26.86735 39.48396 58.54297 1.000 12.23110 279 VAL A N 1
ATOM 3945 C CA . VAL A 1 279 ? 27.15479 40.82543 58.08705 1.000 13.37916 279 VAL A CA 1
ATOM 3946 C C . VAL A 1 279 ? 28.61362 40.97474 57.70764 1.000 14.13938 279 VAL A C 1
ATOM 3947 O O . VAL A 1 279 ? 29.48746 40.22131 58.13376 1.000 14.61727 279 VAL A O 1
ATOM 3960 N N . HIS A 1 280 ? 28.85164 41.96865 56.88019 1.000 13.72304 280 HIS A N 1
ATOM 3961 C CA . HIS A 1 280 ? 30.18488 42.39017 56.49600 1.000 14.22305 280 HIS A CA 1
ATOM 3962 C C . HIS A 1 280 ? 30.45331 43.74492 57.12452 1.000 13.85822 280 HIS A C 1
ATOM 3963 O O . HIS A 1 280 ? 29.76450 44.71718 56.82441 1.000 15.13084 280 HIS A O 1
ATOM 3977 N N . TRP A 1 281 ? 31.45449 43.80639 57.98376 1.000 15.57325 281 TRP A N 1
ATOM 3978 C CA . TRP A 1 281 ? 31.81460 45.04112 58.65423 1.000 16.45013 281 TRP A CA 1
ATOM 3979 C C . TRP A 1 281 ? 32.86449 45.77874 57.85082 1.000 17.35257 281 TRP A C 1
ATOM 3980 O O . TRP A 1 281 ? 33.81544 45.17907 57.33784 1.000 17.83135 281 TRP A O 1
ATOM 4001 N N . SER A 1 282 ? 32.72362 47.08853 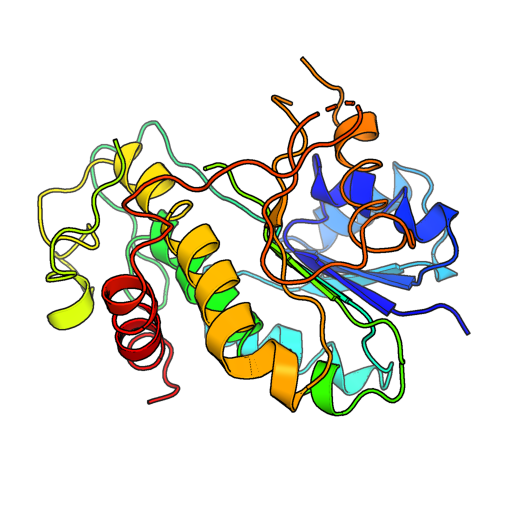57.79212 1.000 17.82647 282 SER A N 1
ATOM 4002 C CA . SER A 1 282 ? 33.68451 47.89941 57.07626 1.000 19.90909 282 SER A CA 1
ATOM 4003 C C . SER A 1 282 ? 33.87565 49.21534 57.79957 1.000 21.49558 282 SER A C 1
ATOM 4004 O O . SER A 1 282 ? 32.98276 49.69361 58.48541 1.000 20.87671 282 SER A O 1
ATOM 4012 N N . TRP A 1 283 ? 35.04993 49.80469 57.61881 1.000 26.06945 283 TRP A N 1
ATOM 4013 C CA . TRP A 1 283 ? 35.32966 51.15395 58.07819 1.000 30.12811 283 TRP A CA 1
ATOM 4014 C C . TRP A 1 283 ? 35.56575 51.98049 56.81281 1.000 35.92266 283 TRP A C 1
ATOM 4015 O O . TRP A 1 283 ? 35.35440 53.18188 56.79639 1.000 39.18856 283 TRP A O 1
ATOM 4036 N N A LYS A 1 292 ? 33.42098 55.18569 62.51653 0.586 42.57385 292 LYS A N 1
ATOM 4037 N N B LYS A 1 292 ? 33.77426 55.08824 62.40484 0.414 42.69492 292 LYS A N 1
ATOM 4038 C CA A LYS A 1 292 ? 32.88929 53.98327 63.14802 0.586 41.92379 292 LYS A CA 1
ATOM 4039 C CA B LYS A 1 292 ? 33.13740 53.96906 63.09077 0.414 41.96331 292 LYS A CA 1
ATOM 4040 C C A LYS A 1 292 ? 32.75541 52.85662 62.12086 0.586 34.99667 292 LYS A C 1
ATOM 4041 C C B LYS A 1 292 ? 32.81824 52.84927 62.10234 0.414 35.04934 292 LYS A C 1
ATOM 4042 O O A LYS A 1 292 ? 32.68891 53.09140 60.91865 0.586 32.46257 292 LYS A O 1
ATOM 4043 O O B LYS A 1 292 ? 32.66963 53.08430 60.90583 0.414 32.65738 292 LYS A O 1
ATOM 4080 N N . ALA A 1 293 ? 32.73092 51.62151 62.59745 1.000 29.90474 293 ALA A N 1
ATOM 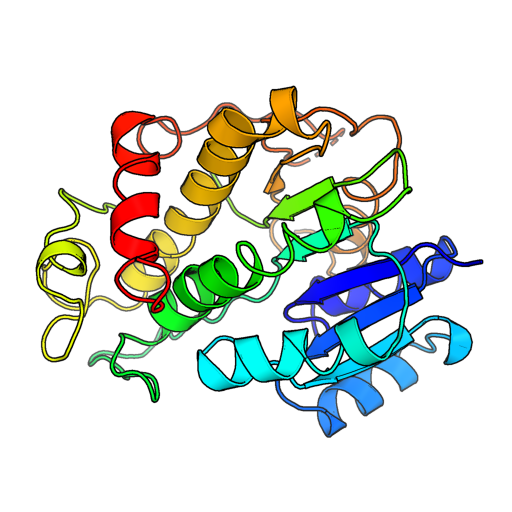4081 C CA . ALA A 1 293 ? 32.38473 50.51967 61.72253 1.000 24.25908 293 ALA A CA 1
ATOM 4082 C C . ALA A 1 293 ? 30.93281 50.63404 61.27735 1.000 20.74556 293 ALA A C 1
ATOM 4083 O O . ALA A 1 293 ? 30.07136 51.13889 61.99830 1.000 21.61114 293 ALA A O 1
ATOM 4090 N N . PHE A 1 294 ? 30.65582 50.10239 60.09536 1.000 17.54779 294 PHE A N 1
ATOM 4091 C CA . PHE A 1 294 ? 29.29667 50.01367 59.59864 1.000 16.55318 294 PHE A CA 1
ATOM 4092 C C . PHE A 1 294 ? 29.08332 48.67574 58.90472 1.000 16.05000 294 PHE A C 1
ATOM 4093 O O . PHE A 1 294 ? 30.02957 48.01275 58.47988 1.000 16.40991 294 PHE A O 1
ATOM 4110 N N . VAL A 1 295 ? 27.82966 48.25859 58.86485 1.000 14.99989 295 VAL A N 1
ATOM 4111 C CA . VAL A 1 295 ? 27.42834 47.08191 58.10310 1.000 15.23160 295 VAL A CA 1
ATOM 4112 C C . VAL A 1 295 ? 27.31228 47.48178 56.63908 1.000 16.49507 295 VAL A C 1
ATOM 4113 O O . VAL A 1 295 ? 26.50535 48.34161 56.27816 1.000 18.72045 295 VAL A O 1
ATOM 4126 N N A GLN A 1 296 ? 28.12153 46.85806 55.79411 0.580 16.45044 296 GLN A N 1
ATOM 4127 N N B GLN A 1 296 ? 28.13230 46.86867 55.79820 0.420 17.71094 296 GLN A N 1
ATOM 4128 C CA A GLN A 1 296 ? 28.19204 47.18564 54.37564 0.580 18.95609 296 GLN A CA 1
ATOM 4129 C CA B GLN A 1 296 ? 28.16943 47.19776 54.38332 0.420 20.63765 296 GLN A CA 1
ATOM 4130 C C A GLN A 1 296 ? 27.25515 46.27858 53.59097 0.580 21.37174 296 GLN A C 1
ATOM 4131 C C B GLN A 1 296 ? 27.22727 46.28346 53.61471 0.420 22.37708 296 GLN A C 1
ATOM 4132 O O A GLN A 1 296 ? 27.31555 45.05712 53.72672 0.580 22.16102 296 GLN A O 1
ATOM 4133 O O B GLN A 1 296 ? 27.24844 45.06435 53.79552 0.420 23.14273 296 GLN A O 1
ATOM 4160 N N . GLU A 1 297 ? 26.41157 46.87802 52.75132 1.000 24.01945 297 GLU A N 1
ATOM 4161 C CA . GLU A 1 297 ? 25.53277 46.10170 51.88985 1.000 29.98580 297 GLU A CA 1
ATOM 4162 C C . GLU A 1 297 ? 26.38763 45.30405 50.91342 1.000 29.44376 297 GLU A C 1
ATOM 4163 O O . GLU A 1 297 ? 27.39179 45.79952 50.39900 1.000 27.54895 297 GLU A O 1
ATOM 4176 N N . LEU A 1 298 ? 25.98857 44.06458 50.65161 1.000 31.57249 298 LEU A N 1
ATOM 4177 C CA . LEU A 1 298 ? 26.75973 43.19190 49.77706 1.000 34.01245 298 LEU A CA 1
ATOM 4178 C C . LEU A 1 298 ? 26.51356 43.50601 48.29951 1.000 31.10191 298 LEU A C 1
ATOM 4179 O O . LEU A 1 298 ? 25.43514 43.96428 47.92164 1.000 31.27526 298 LEU A O 1
ATOM 4195 N N . SER A 1 299 ? 27.53683 43.25020 47.46543 1.000 29.30902 299 SER A N 1
ATOM 4196 C CA . SER A 1 299 ? 27.38150 43.24754 46.00793 1.000 27.44087 299 SER A CA 1
ATOM 4197 C C . SER A 1 299 ? 26.35058 42.19735 45.60370 1.000 24.66950 299 SER A C 1
ATOM 4198 O O . SER A 1 299 ? 26.08038 41.25692 46.35256 1.000 23.83249 299 SER A O 1
ATOM 4206 N N . ALA A 1 300 ? 25.77457 42.35188 44.39985 1.000 23.00600 300 ALA A N 1
ATOM 4207 C CA . ALA A 1 300 ? 24.85086 41.33498 43.90528 1.000 21.24833 300 ALA A CA 1
ATOM 4208 C C . ALA A 1 300 ? 25.51940 39.96761 43.81588 1.000 19.44785 300 ALA A C 1
ATOM 4209 O O . ALA A 1 300 ? 24.92893 38.95880 44.21471 1.000 17.72651 300 ALA A O 1
ATOM 4216 N N . GLU A 1 301 ? 26.75566 39.89494 43.31635 1.000 19.58210 301 GLU A N 1
ATOM 4217 C CA . GLU A 1 301 ? 27.34999 38.56415 43.16658 1.000 22.77696 301 GLU A CA 1
ATOM 4218 C C . GLU A 1 301 ? 27.66601 37.94430 44.52193 1.000 20.60595 301 GLU A C 1
ATOM 4219 O O . GLU A 1 301 ? 27.46213 36.74557 44.70890 1.000 20.24784 301 GLU A O 1
ATOM 4231 N N . ALA A 1 302 ? 28.07300 38.74724 45.49820 1.000 19.16056 302 ALA A N 1
ATOM 4232 C CA . ALA A 1 302 ? 28.34796 38.19452 46.82357 1.000 18.98987 302 ALA A CA 1
ATOM 4233 C C . ALA A 1 302 ? 27.07818 37.81931 47.57970 1.000 17.44484 302 ALA A C 1
ATOM 4234 O O . ALA A 1 302 ? 27.14242 37.00886 48.52097 1.000 18.38662 302 ALA A O 1
ATOM 4241 N N A SER A 1 303 ? 25.94030 38.38018 47.17069 0.486 16.54242 303 SER A N 1
ATOM 4242 N N B SER A 1 303 ? 25.92454 38.37162 47.21149 0.514 16.56610 303 SER A N 1
ATOM 4243 C CA A SER A 1 303 ? 24.63690 38.16115 47.77597 0.486 17.18434 303 SER A CA 1
ATOM 4244 C CA B SER A 1 303 ? 24.66261 38.05467 47.87154 0.514 17.22104 303 SER A CA 1
ATOM 4245 C C A SER A 1 303 ? 23.87865 36.99762 47.15467 0.486 15.85513 303 SER A C 1
ATOM 4246 C C B SER A 1 303 ? 23.80661 37.07847 47.07017 0.514 15.87101 303 SER A C 1
ATOM 4247 O O A SER A 1 303 ? 22.85196 36.59047 47.70718 0.486 16.24434 303 SER A O 1
ATOM 4248 O O B SER A 1 303 ? 22.62856 36.89577 47.38824 0.514 16.49972 303 SER A O 1
ATOM 4263 N N . ASP A 1 304 ? 24.37139 36.44797 46.04434 1.000 14.92638 304 ASP A N 1
ATOM 4264 C CA . ASP A 1 304 ? 23.67651 35.42232 45.25720 1.000 14.87063 304 ASP A CA 1
ATOM 4265 C C . ASP A 1 304 ? 23.68261 34.11433 46.04418 1.000 13.95822 304 ASP A C 1
ATOM 4266 O O . ASP A 1 304 ? 24.70521 33.44355 46.16509 1.000 13.93298 304 ASP A O 1
ATOM 4276 N N . GLU A 1 305 ? 22.53379 33.75549 46.61457 1.000 13.10200 305 GLU A N 1
ATOM 4277 C CA . GLU A 1 305 ? 22.45338 32.60365 47.51190 1.000 13.18100 305 GLU A CA 1
ATOM 4278 C C . GLU A 1 305 ? 22.61641 31.29462 46.75685 1.000 12.71822 305 GLU A C 1
ATOM 4279 O O . GLU A 1 305 ? 23.22573 30.34985 47.27167 1.000 13.67512 305 GLU A O 1
ATOM 4291 N N . GLN A 1 306 ? 22.06311 31.20159 45.55186 1.000 13.70174 306 GLN A N 1
ATOM 4292 C CA . GLN A 1 306 ? 22.24026 30.00235 44.75105 1.000 14.28412 306 GLN A CA 1
ATOM 4293 C C . GLN A 1 306 ? 23.70471 29.77881 44.43459 1.000 13.56851 306 GLN A C 1
ATOM 4294 O O . GLN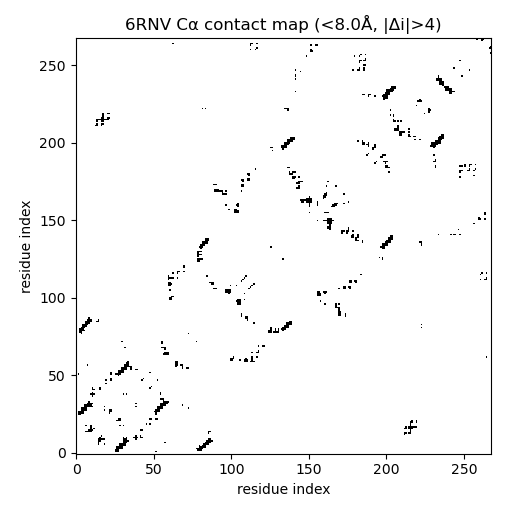 A 1 306 ? 24.20427 28.65531 44.52099 1.000 13.78557 306 GLN A O 1
ATOM 4308 N N . LYS A 1 307 ? 24.40396 30.84046 44.03170 1.000 12.83081 307 LYS A N 1
ATOM 4309 C CA . LYS A 1 307 ? 25.80963 30.69883 43.67535 1.000 13.79169 307 LYS A CA 1
ATOM 4310 C C . LYS A 1 307 ? 26.65563 30.34456 44.88991 1.000 12.19199 307 LYS A C 1
ATOM 4311 O O . LYS A 1 307 ? 27.57300 29.53243 44.78758 1.000 12.66148 307 LYS A O 1
ATOM 4330 N N . ALA A 1 308 ? 26.35599 30.92231 46.04901 1.000 12.30172 308 ALA A N 1
ATOM 4331 C CA . ALA A 1 308 ? 27.12579 30.56453 47.23775 1.000 11.82068 308 ALA A CA 1
ATOM 4332 C C . ALA A 1 308 ? 26.96512 29.08494 47.56353 1.000 11.53422 308 ALA A C 1
ATOM 4333 O O . ALA A 1 308 ? 27.92335 28.41270 47.95402 1.000 12.17691 308 ALA A O 1
ATOM 4340 N N . ARG A 1 309 ? 25.75065 28.55502 47.43160 1.000 12.08818 309 ARG A N 1
ATOM 4341 C CA . ARG A 1 309 ? 25.53844 27.14372 47.70942 1.000 11.68621 309 ARG A CA 1
ATOM 4342 C C . ARG A 1 309 ? 26.24715 26.27197 46.67831 1.000 11.51329 309 ARG A C 1
ATOM 4343 O O . ARG A 1 309 ? 26.85228 25.26044 47.02591 1.000 13.11420 309 ARG A O 1
ATOM 4364 N N A ARG A 1 310 ? 26.17776 26.64446 45.39966 0.367 12.38882 310 ARG A N 1
ATOM 4365 N N B ARG A 1 310 ? 26.16765 26.64325 45.40072 0.273 12.97048 310 ARG A N 1
ATOM 4366 N N C ARG A 1 310 ? 26.15495 26.63617 45.39801 0.360 12.22828 310 ARG A N 1
ATOM 4367 C CA A ARG A 1 310 ? 26.84489 25.84314 44.37936 0.367 13.58409 310 ARG A CA 1
ATOM 4368 C CA B ARG A 1 310 ? 26.83907 25.85875 44.37146 0.273 14.52888 310 ARG A CA 1
ATOM 4369 C CA C ARG A 1 310 ? 26.83987 25.86701 44.36483 0.360 13.45255 310 ARG A CA 1
ATOM 4370 C C A ARG A 1 310 ? 28.36100 25.89461 44.53528 0.367 12.68401 310 ARG A C 1
ATOM 4371 C C B ARG A 1 310 ? 28.35227 25.89194 44.55568 0.273 13.07345 310 ARG A C 1
ATOM 4372 C C C ARG A 1 310 ? 28.34861 25.88848 44.57991 0.360 12.18662 310 ARG A C 1
ATOM 4373 O O A ARG A 1 310 ? 29.05142 24.89520 44.30520 0.367 13.39388 310 ARG A O 1
ATOM 4374 O O B ARG A 1 310 ? 29.02942 24.87019 44.39409 0.273 13.37028 310 ARG A O 1
ATOM 4375 O O C ARG A 1 310 ? 29.01727 24.85362 44.48017 0.360 12.16472 310 ARG A O 1
ATOM 4436 N N . LEU A 1 311 ? 28.90321 27.05844 44.89465 1.000 11.98574 311 LEU A N 1
ATOM 4437 C CA . LEU A 1 311 ? 30.33285 27.14926 45.15644 1.000 11.19671 311 LEU A CA 1
ATOM 4438 C C . LEU A 1 311 ? 30.72718 26.21892 46.28580 1.000 11.75712 311 LEU A C 1
ATOM 4439 O O . LEU A 1 311 ? 31.73748 25.51689 46.20073 1.000 11.47393 311 LEU A O 1
ATOM 4456 N N . TRP A 1 312 ? 29.92661 26.19313 47.34517 1.000 10.60651 312 TRP A N 1
ATOM 4457 C CA . TRP A 1 312 ? 30.21120 25.32211 48.47509 1.000 11.09128 312 TRP A CA 1
ATOM 4458 C C . TRP A 1 312 ? 30.24558 23.86502 48.03073 1.000 10.28197 312 TRP A C 1
ATOM 4459 O O . TRP A 1 312 ? 31.17789 23.12513 48.37197 1.000 11.50033 312 TRP A O 1
ATOM 4480 N N . GLU A 1 313 ? 29.22149 23.42480 47.29219 1.000 11.90376 313 GLU A N 1
ATOM 4481 C CA . GLU A 1 313 ? 29.15238 22.02983 46.87994 1.000 12.97903 313 GLU A CA 1
ATOM 4482 C C . GLU A 1 313 ? 30.33412 21.65349 46.00162 1.000 12.52297 313 GLU A C 1
ATOM 4483 O O . GLU A 1 313 ? 30.94259 20.59183 46.17257 1.000 13.62527 313 GLU A O 1
ATOM 4495 N N . LEU A 1 314 ? 30.68136 22.50793 45.05225 1.000 11.35931 314 LEU A N 1
ATOM 4496 C CA . LEU A 1 314 ? 31.80272 22.18751 44.17863 1.000 11.88648 314 LEU A CA 1
ATOM 4497 C C . LEU A 1 314 ? 33.12087 22.21009 44.94740 1.000 12.33905 314 LEU A C 1
ATOM 4498 O O . LEU A 1 314 ? 34.02113 21.41070 44.67264 1.000 13.06921 314 LEU A O 1
ATOM 4514 N N . SER A 1 315 ? 33.25532 23.13276 45.89525 1.000 11.88853 315 SER A N 1
ATOM 4515 C CA . SER A 1 315 ? 34.47752 23.20885 46.68064 1.000 11.90697 315 SER A CA 1
ATOM 4516 C C . SER A 1 315 ? 34.65942 21.96858 47.53375 1.000 11.47892 315 SER A C 1
ATOM 4517 O O . SER A 1 315 ? 35.78442 21.48092 47.67458 1.000 12.33492 315 SER A O 1
ATOM 4525 N N . GLU A 1 316 ? 33.56927 21.42325 48.08613 1.000 11.80989 316 GLU A N 1
ATOM 4526 C CA . GLU A 1 316 ? 33.68622 20.17876 48.83475 1.000 13.25993 316 GLU A CA 1
ATOM 4527 C C . GLU A 1 316 ? 34.28091 19.08932 47.96632 1.000 12.96881 316 GLU A C 1
ATOM 4528 O O . GLU A 1 316 ? 35.13363 18.31274 48.41866 1.000 14.72807 316 GLU A O 1
ATOM 4540 N N A LYS A 1 317 ? 33.82374 18.99316 46.71385 0.477 14.21008 317 LYS A N 1
ATOM 4541 N N B LYS A 1 317 ? 33.83222 19.00729 46.71145 0.523 14.10479 317 LYS A N 1
ATOM 4542 C CA A LYS A 1 317 ? 34.36966 17.98044 45.81821 0.477 15.68954 317 LYS A CA 1
ATOM 4543 C CA B LYS A 1 317 ? 34.35548 17.99549 45.80213 0.523 15.44480 317 LYS A CA 1
ATOM 4544 C C A LYS A 1 317 ? 35.86270 18.19586 45.62148 0.477 15.05764 317 LYS A C 1
ATOM 4545 C C B LYS A 1 317 ? 35.84719 18.19363 45.57503 0.523 15.00766 317 LYS A C 1
ATOM 4546 O O A LYS A 1 317 ? 36.66347 17.26477 45.77056 0.477 16.81518 317 LYS A O 1
ATOM 4547 O O B LYS A 1 317 ? 36.62967 17.23683 45.62455 0.523 16.98084 317 LYS A O 1
ATOM 4584 N N . LEU A 1 318 ? 36.26001 19.43411 45.34166 1.000 13.26297 318 LEU A N 1
ATOM 4585 C CA . LEU A 1 318 ? 37.65927 19.69530 45.02582 1.000 12.64707 318 LEU A CA 1
ATOM 4586 C C . LEU A 1 318 ? 38.59533 19.45468 46.20439 1.000 12.57323 318 LEU A C 1
ATOM 4587 O O . LEU A 1 318 ? 39.75877 19.10322 45.99282 1.000 13.68838 318 LEU A O 1
ATOM 4603 N N . VAL A 1 319 ? 38.13034 19.61447 47.44292 1.000 12.93615 319 VAL A N 1
ATOM 4604 C CA . VAL A 1 319 ? 38.99843 19.42128 48.60257 1.000 12.31832 319 VAL A CA 1
ATOM 4605 C C . VAL A 1 319 ? 38.85637 18.04369 49.23001 1.000 14.56823 319 VAL A C 1
ATOM 4606 O O . VAL A 1 319 ? 39.44948 17.80135 50.28082 1.000 16.65980 319 VAL A O 1
ATOM 4619 N N . GLY A 1 320 ? 38.06907 17.14158 48.64086 1.000 15.41319 320 GLY A N 1
ATOM 4620 C CA . GLY A 1 320 ? 38.01430 15.77609 49.12234 1.000 17.68968 320 GLY A CA 1
ATOM 4621 C C . GLY A 1 320 ? 36.99766 15.51748 50.20914 1.000 21.38714 320 GLY A C 1
ATOM 4622 O O . GLY A 1 320 ? 37.13906 14.53007 50.94220 1.000 25.31300 320 GLY A O 1
ATOM 4626 N N . LEU A 1 321 ? 35.98074 16.37321 50.33939 1.000 20.39307 321 LEU A N 1
ATOM 4627 C CA . LEU A 1 321 ? 34.93609 16.23403 51.34365 1.000 23.36667 321 LEU A CA 1
ATOM 4628 C C . LEU A 1 321 ? 33.62770 15.67995 50.79619 1.000 29.22743 321 LEU A C 1
ATOM 4629 O O . LEU A 1 321 ? 32.72859 15.36129 51.58748 1.000 31.55902 321 LEU A O 1
ATOM 4645 N N . ALA A 1 322 ? 33.47838 15.59131 49.48415 1.000 31.72309 322 ALA A N 1
ATOM 4646 C CA . ALA A 1 322 ? 32.21754 15.14067 48.89426 1.000 38.32870 322 ALA A CA 1
ATOM 4647 C C . ALA A 1 322 ? 32.01453 13.62899 48.93584 1.000 42.87638 322 ALA A C 1
ATOM 4648 O O . ALA A 1 322 ? 32.81849 12.89519 49.50289 1.000 45.61581 322 ALA A O 1
#

B-factor: mean 22.33, std 10.42, range [9.32, 71.51]